Protein AF-0000000084525116 (afdb_homodimer)

Organism: NCBI:txid1123501

Radius of gyration: 22.14 Å; Cα contacts (8 Å, |Δi|>4): 561; chains: 2; bounding box: 63×85×42 Å

InterPro domains:
  IPR019225 Protein of unknown function DUF2155 [PF09923] (27-114)

Nearest PDB structures (foldseek):
  3qjh-assembly2_C  TM=2.959E-01  e=1.351E-01  Mus musculus
  8c8a-assembly1_A  TM=4.573E-01  e=5.161E+00  Pyricularia oryzae 70-15
  2ovi-assembly1_D  TM=2.025E-01  e=3.020E+00  Escherichia coli O157:H7
  7v8l-assembly1_C  TM=1.906E-01  e=9.303E+00  Escherichia coli K-12
  3qjh-assembly2_C  TM=2.960E-01  e=1.344E-01  Mus musculus

Sequence (234 aa):
MRSFILTLALL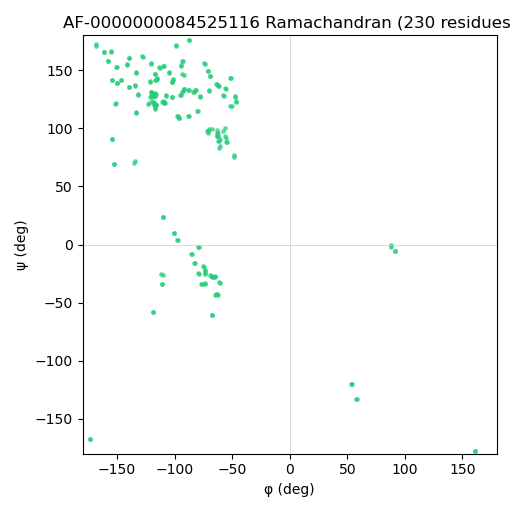AAPAAAQETATASGGVFRVLDKTTGAIVDVELANGDSRRVGHLTIYLGECRFPAANASGDAFEWLTILYQDEPDPVFQGWMIASAPALNAMDHPRYDVWALRCTSAMRSFILTLALLAAPAAAQETATASGGVFRVLDKTTGAIVDVELANGDSRRVGHLTIYLGECRFPAANASGDAFEWLTILYQDEPDPVFQGWMIASAPALNAMDHPRYDVWALRCTSA

pLDDT: mean 90.57, std 14.29, range [48.28, 98.88]

Secondary structure (DSSP, 8-state):
---------------PPPPEEE-SEEEEEEEETTT--EEEEEEETT-EEEETTEEEEEEEEEEETT-TTT--EEEEEEEETT-SS-SEEEEEETT-GGGG----SSEEEEEEEEE--/---------------PPPPEEE-SEEEEEEEETTT--EEEEEEETT-EEEETTEEEEEEEEEEETT-TTT--EEEEEEEETT-SS-SEEEEEETT-GGGG----SSEEEEEEEEE--

Structure (mmCIF, N/CA/C/O backbone):
data_AF-0000000084525116-model_v1
#
loop_
_entity.id
_entity.type
_entity.pdbx_description
1 polymer 'DUF2155 domain-containing protein'
#
loop_
_atom_site.group_PDB
_atom_site.id
_atom_site.type_symbol
_atom_site.label_atom_id
_atom_site.label_alt_id
_atom_site.label_comp_id
_atom_site.label_asym_id
_atom_site.label_entity_id
_atom_site.label_seq_id
_atom_site.pdbx_PDB_ins_code
_atom_site.Cartn_x
_atom_site.Cartn_y
_atom_site.Cartn_z
_atom_site.occupancy
_atom_site.B_iso_or_equiv
_atom_site.auth_seq_id
_atom_site.auth_comp_id
_atom_site.auth_asym_id
_atom_site.auth_atom_id
_atom_site.pdbx_PDB_model_num
ATOM 1 N N . MET A 1 1 ? 44.094 -41.156 -0.71 1 48.91 1 MET A N 1
ATOM 2 C CA . MET A 1 1 ? 43.562 -39.906 -0.209 1 48.91 1 MET A CA 1
ATOM 3 C C . MET A 1 1 ? 42.312 -39.469 -0.991 1 48.91 1 MET A C 1
ATOM 5 O O . MET A 1 1 ? 42.406 -39.125 -2.166 1 48.91 1 MET A O 1
ATOM 9 N N . ARG A 1 2 ? 41.125 -40.219 -0.857 1 59.09 2 ARG A N 1
ATOM 10 C CA . ARG A 1 2 ? 39.844 -39.969 -1.503 1 59.09 2 ARG A CA 1
ATOM 11 C C . ARG A 1 2 ? 39.344 -38.562 -1.206 1 59.09 2 ARG A C 1
ATOM 13 O O . ARG A 1 2 ? 39.25 -38.156 -0.044 1 59.09 2 ARG A O 1
ATOM 20 N N . SER A 1 3 ? 39.469 -37.531 -2.1 1 61.09 3 SER A N 1
ATOM 21 C CA . SER A 1 3 ? 39 -36.156 -2.023 1 61.09 3 SER A CA 1
ATOM 22 C C . SER A 1 3 ? 37.469 -36.125 -1.96 1 61.09 3 SER A C 1
ATOM 24 O O . SER A 1 3 ? 36.781 -36.625 -2.861 1 61.09 3 SER A O 1
ATOM 26 N N . PHE A 1 4 ? 36.812 -36.094 -0.803 1 61.88 4 PHE A N 1
ATOM 27 C CA . PHE A 1 4 ? 35.375 -35.906 -0.572 1 61.88 4 PHE A CA 1
ATOM 28 C C . PHE A 1 4 ? 34.938 -34.531 -1.063 1 61.88 4 PHE A C 1
ATOM 30 O O . PHE A 1 4 ? 35.406 -33.5 -0.57 1 61.88 4 PHE A O 1
ATOM 37 N N . ILE A 1 5 ? 34.406 -34.375 -2.279 1 61.56 5 ILE A N 1
ATOM 38 C CA . ILE A 1 5 ? 33.812 -33.156 -2.805 1 61.56 5 ILE A CA 1
ATOM 39 C C . ILE A 1 5 ? 32.5 -32.875 -2.102 1 61.56 5 ILE A C 1
ATOM 41 O O . ILE A 1 5 ? 31.562 -33.656 -2.197 1 61.56 5 ILE A O 1
ATOM 45 N N . LEU A 1 6 ? 32.375 -32 -1.094 1 61.47 6 LEU A N 1
ATOM 46 C CA . LEU A 1 6 ? 31.188 -31.5 -0.448 1 61.47 6 LEU A CA 1
ATOM 47 C C . LEU A 1 6 ? 30.375 -30.625 -1.403 1 61.47 6 LEU A C 1
ATOM 49 O O . LEU A 1 6 ? 30.859 -29.578 -1.838 1 61.47 6 LEU A O 1
ATOM 53 N N . THR A 1 7 ? 29.312 -31.156 -2.025 1 58.56 7 THR A N 1
ATOM 54 C CA . THR A 1 7 ? 28.375 -30.375 -2.838 1 58.56 7 THR A CA 1
ATOM 55 C C . THR A 1 7 ? 27.516 -29.469 -1.958 1 58.56 7 THR A C 1
ATOM 57 O O . THR A 1 7 ? 26.797 -29.953 -1.083 1 58.56 7 THR A O 1
ATOM 60 N N . LEU A 1 8 ? 27.781 -28.203 -1.749 1 57.59 8 LEU A N 1
ATOM 61 C CA . LEU A 1 8 ? 26.969 -27.188 -1.091 1 57.59 8 LEU A CA 1
ATOM 62 C C . LEU A 1 8 ? 25.656 -26.969 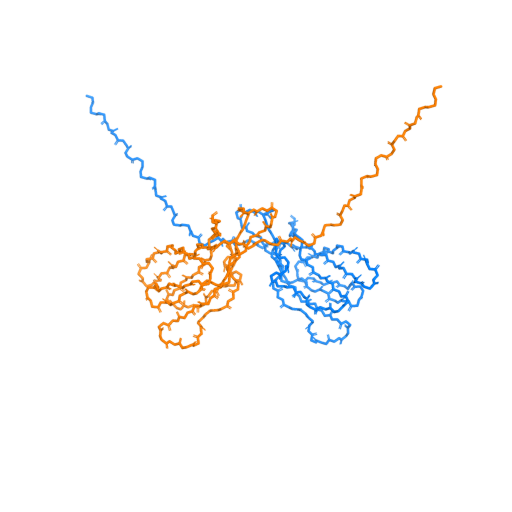-1.842 1 57.59 8 LEU A C 1
ATOM 64 O O . LEU A 1 8 ? 25.656 -26.453 -2.959 1 57.59 8 LEU A O 1
ATOM 68 N N . ALA A 1 9 ? 24.547 -27.703 -1.563 1 54 9 ALA A N 1
ATOM 69 C CA . ALA A 1 9 ? 23.219 -27.438 -2.104 1 54 9 ALA A CA 1
ATOM 70 C C . ALA A 1 9 ? 22.703 -26.078 -1.659 1 54 9 ALA A C 1
ATOM 72 O O . ALA A 1 9 ? 22.453 -25.859 -0.472 1 54 9 ALA A O 1
ATOM 73 N N . LEU A 1 10 ? 22.875 -25.031 -2.396 1 53.56 10 LEU A N 1
ATOM 74 C CA . LEU A 1 10 ? 22.234 -23.734 -2.16 1 53.56 10 LEU A CA 1
ATOM 75 C C . LEU A 1 10 ? 20.719 -23.875 -2.219 1 53.56 10 LEU A C 1
ATOM 77 O O . LEU A 1 10 ? 20.141 -24.062 -3.297 1 53.56 10 LEU A O 1
ATOM 81 N N . LEU A 1 11 ? 19.938 -24.25 -1.223 1 50.25 11 LEU A N 1
ATOM 82 C CA . LEU A 1 11 ? 18.484 -24.203 -1.128 1 50.25 11 LEU A CA 1
ATOM 83 C C . LEU A 1 11 ? 17.969 -22.797 -1.376 1 50.25 11 LEU A C 1
ATOM 85 O O . LEU A 1 11 ? 18.188 -21.891 -0.554 1 50.25 11 LEU A O 1
ATOM 89 N N . ALA A 1 12 ? 17.703 -22.422 -2.584 1 48.28 12 ALA A N 1
ATOM 90 C CA . ALA A 1 12 ? 17.016 -21.156 -2.84 1 48.28 12 ALA A CA 1
ATOM 91 C C . ALA A 1 12 ? 15.68 -21.109 -2.092 1 48.28 12 ALA A C 1
ATOM 93 O O . ALA A 1 12 ? 14.797 -21.938 -2.326 1 48.28 12 ALA A O 1
ATOM 94 N N . ALA A 1 13 ? 15.594 -20.562 -0.88 1 51.53 13 ALA A N 1
ATOM 95 C CA . ALA A 1 13 ? 14.328 -20.391 -0.178 1 51.53 13 ALA A CA 1
ATOM 96 C C . ALA A 1 13 ? 13.312 -19.672 -1.057 1 51.53 13 ALA A C 1
ATOM 98 O O . ALA A 1 13 ? 13.648 -18.703 -1.746 1 51.53 13 ALA A O 1
ATOM 99 N N . PRO A 1 14 ? 12.242 -20.328 -1.314 1 53.66 14 PRO A N 1
ATOM 100 C CA . PRO A 1 14 ? 11.195 -19.656 -2.086 1 53.66 14 PRO A CA 1
ATOM 101 C C . PRO A 1 14 ? 10.898 -18.234 -1.574 1 53.66 14 PRO A C 1
ATOM 103 O O . PRO A 1 14 ? 11.039 -17.969 -0.379 1 53.66 14 PRO A O 1
ATOM 106 N N . ALA A 1 15 ? 11.031 -17.281 -2.439 1 61.72 15 ALA A N 1
ATOM 107 C CA . ALA A 1 15 ? 10.75 -15.898 -2.047 1 61.72 15 ALA A CA 1
ATOM 108 C C . ALA A 1 15 ? 9.414 -15.797 -1.319 1 61.72 15 ALA A C 1
ATOM 110 O O . ALA A 1 15 ? 8.352 -15.852 -1.946 1 61.72 15 ALA A O 1
ATOM 111 N N . ALA A 1 16 ? 9.367 -16.219 -0.1 1 73.56 16 ALA A N 1
ATOM 112 C CA . ALA A 1 16 ? 8.195 -16.109 0.763 1 73.56 16 ALA A CA 1
ATOM 113 C C . ALA A 1 16 ? 7.672 -14.68 0.789 1 73.56 16 ALA A C 1
ATOM 115 O O . ALA A 1 16 ? 8.398 -13.734 0.474 1 73.56 16 ALA A O 1
ATOM 116 N N . ALA A 1 17 ? 6.305 -14.578 0.847 1 80.69 17 ALA A N 1
ATOM 117 C CA . ALA A 1 17 ? 5.66 -13.273 0.991 1 80.69 17 ALA A CA 1
ATOM 118 C C . ALA A 1 17 ? 6.316 -12.461 2.102 1 80.69 17 ALA A C 1
ATOM 120 O O . ALA A 1 17 ? 6.543 -12.969 3.201 1 80.69 17 ALA A O 1
ATOM 121 N N . GLN A 1 18 ? 6.715 -11.234 1.775 1 87.06 18 GLN A N 1
ATOM 122 C CA . GLN A 1 18 ? 7.34 -10.367 2.771 1 87.06 18 GLN A CA 1
ATOM 123 C C . GLN A 1 18 ? 6.383 -10.078 3.922 1 87.06 18 GLN A C 1
ATOM 125 O O . GLN A 1 18 ? 5.195 -9.836 3.701 1 87.06 18 GLN A O 1
ATOM 130 N N . GLU A 1 19 ? 6.922 -10.148 5.141 1 91.5 19 GLU A N 1
ATOM 131 C CA . GLU A 1 19 ? 6.125 -9.891 6.34 1 91.5 19 GLU A CA 1
ATOM 132 C C . GLU A 1 19 ? 6.258 -8.438 6.789 1 91.5 19 GLU A C 1
ATOM 134 O O . GLU A 1 19 ? 7.246 -7.777 6.477 1 91.5 19 GLU A O 1
ATOM 139 N N . THR A 1 20 ? 5.207 -8.008 7.473 1 95.38 20 THR A N 1
ATOM 140 C CA . THR A 1 20 ? 5.289 -6.688 8.094 1 95.38 20 THR A CA 1
ATOM 141 C C . THR A 1 20 ? 5.383 -6.809 9.609 1 95.38 20 THR A C 1
ATOM 143 O O . THR A 1 20 ? 5.008 -7.836 10.18 1 95.38 20 THR A O 1
ATOM 146 N N . ALA A 1 21 ? 6.004 -5.785 10.25 1 95.88 21 ALA A N 1
ATOM 147 C CA . ALA A 1 21 ? 6.012 -5.613 11.695 1 95.88 21 ALA A CA 1
ATOM 148 C C . ALA A 1 21 ? 5.219 -4.375 12.109 1 95.88 21 ALA A C 1
ATOM 150 O O . ALA A 1 21 ? 5.07 -3.438 11.32 1 95.88 21 ALA A O 1
ATOM 151 N N . THR A 1 22 ? 4.656 -4.43 13.383 1 96.62 22 THR A N 1
ATOM 152 C CA . THR A 1 22 ? 3.875 -3.314 13.906 1 96.62 22 THR A CA 1
ATOM 153 C C . THR A 1 22 ? 4.75 -2.389 14.75 1 96.62 22 THR A C 1
ATOM 155 O O . THR A 1 22 ? 5.508 -2.848 15.602 1 96.62 22 THR A O 1
ATOM 158 N N . ALA A 1 23 ? 4.734 -1.112 14.484 1 97.44 23 ALA A N 1
ATOM 159 C CA . ALA A 1 23 ? 5.441 -0.105 15.266 1 97.44 23 ALA A CA 1
ATOM 160 C C . ALA A 1 23 ? 4.582 0.394 16.422 1 97.44 23 ALA A C 1
ATOM 162 O O . ALA A 1 23 ? 3.459 -0.079 16.625 1 97.44 23 ALA A O 1
ATOM 163 N N . SER A 1 24 ? 5.148 1.272 17.281 1 97.62 24 SER A N 1
ATOM 164 C CA . SER A 1 24 ? 4.402 1.843 18.406 1 97.62 24 SER A CA 1
ATOM 165 C C . SER A 1 24 ? 3.492 2.975 17.938 1 97.62 24 SER A C 1
ATOM 167 O O . SER A 1 24 ? 2.512 3.305 18.609 1 97.62 24 SER A O 1
ATOM 169 N N . GLY A 1 25 ? 3.832 3.611 16.844 1 98.44 25 GLY A N 1
ATOM 170 C CA . GLY A 1 25 ? 3.088 4.738 16.297 1 98.44 25 GLY A CA 1
ATOM 171 C C . GLY A 1 25 ? 3.596 5.188 14.938 1 98.44 25 GLY A C 1
ATOM 172 O O . GLY A 1 25 ? 4.336 4.457 14.273 1 98.44 25 GLY A O 1
ATOM 173 N N . GLY A 1 26 ? 3.146 6.352 14.516 1 98.44 26 GLY A N 1
ATOM 174 C CA . GLY A 1 26 ? 3.555 6.879 13.219 1 98.44 26 GLY A CA 1
ATOM 175 C C . GLY A 1 26 ? 3.461 8.391 13.133 1 98.44 26 GLY A C 1
ATOM 176 O O . GLY A 1 26 ? 2.908 9.031 14.023 1 98.44 26 GLY A O 1
ATOM 177 N N . VAL A 1 27 ? 4.113 8.867 12.047 1 98.44 27 VAL A N 1
ATOM 178 C CA . VAL A 1 27 ? 4.094 10.281 11.695 1 98.44 27 VAL A CA 1
ATOM 179 C C . VAL A 1 27 ? 3.422 10.469 10.336 1 98.44 27 VAL A C 1
ATOM 181 O O . VAL A 1 27 ? 3.734 9.758 9.383 1 98.44 27 VAL A O 1
ATOM 184 N N . PHE A 1 28 ? 2.445 11.336 10.266 1 98.38 28 PHE A N 1
ATOM 185 C CA . PHE A 1 28 ? 1.821 11.727 9.008 1 98.38 28 PHE A CA 1
ATOM 186 C C . PHE A 1 28 ? 1.794 13.25 8.867 1 98.38 28 PHE A C 1
ATOM 188 O O . PHE A 1 28 ? 2.021 13.969 9.844 1 98.38 28 PHE A O 1
ATOM 195 N N . ARG A 1 29 ? 1.604 13.68 7.641 1 98.5 29 ARG A N 1
ATOM 196 C CA . ARG A 1 29 ? 1.608 15.109 7.332 1 98.5 29 ARG A CA 1
ATOM 197 C C . ARG A 1 29 ? 0.238 15.57 6.848 1 98.5 29 ARG A C 1
ATOM 199 O O . ARG A 1 29 ? -0.449 14.836 6.129 1 98.5 29 ARG A O 1
ATOM 206 N N . VAL A 1 30 ? -0.145 16.781 7.242 1 98.56 30 VAL A N 1
ATOM 207 C CA . VAL A 1 30 ? -1.392 17.422 6.84 1 98.56 30 VAL A CA 1
ATOM 208 C C . VAL A 1 30 ? -1.088 18.75 6.129 1 98.56 30 VAL A C 1
ATOM 210 O O . VAL A 1 30 ? -0.282 19.547 6.609 1 98.56 30 VAL A O 1
ATOM 213 N N . LEU A 1 31 ? -1.643 18.891 4.941 1 98.25 31 LEU A N 1
ATOM 214 C CA . LEU A 1 31 ? -1.595 20.156 4.199 1 98.25 31 LEU A CA 1
ATOM 215 C C . LEU A 1 31 ? -2.973 20.797 4.141 1 98.25 31 LEU A C 1
ATOM 217 O O . LEU A 1 31 ? -3.945 20.172 3.723 1 98.25 31 LEU A O 1
ATOM 221 N N . ASP A 1 32 ? -3.123 22.016 4.602 1 98.12 32 ASP A N 1
ATOM 222 C CA . ASP A 1 32 ? -4.289 22.844 4.355 1 98.12 32 ASP A CA 1
ATOM 223 C C . ASP A 1 32 ? -4.125 23.656 3.068 1 98.12 32 ASP A C 1
ATOM 225 O O . ASP A 1 32 ? -3.395 24.656 3.043 1 98.12 32 ASP A O 1
ATOM 229 N N . LYS A 1 33 ? -4.879 23.312 2.105 1 97.75 33 LYS A N 1
ATOM 230 C CA . LYS A 1 33 ? -4.703 23.875 0.77 1 97.75 33 LYS A CA 1
ATOM 231 C C . LYS A 1 33 ? -5.188 25.328 0.718 1 97.75 33 LYS A C 1
ATOM 233 O O . LYS A 1 33 ? -4.824 26.078 -0.191 1 97.75 33 LYS A O 1
ATOM 238 N N . THR A 1 34 ? -6.02 25.672 1.589 1 97.81 34 THR A N 1
ATOM 239 C CA . THR A 1 34 ? -6.527 27.031 1.623 1 97.81 34 THR A CA 1
ATOM 240 C C . THR A 1 34 ? -5.461 28 2.146 1 97.81 34 THR A C 1
ATOM 242 O O . THR A 1 34 ? -5.293 29.094 1.614 1 97.81 34 THR A O 1
ATOM 245 N N . THR A 1 35 ? -4.621 27.594 3.037 1 97.25 35 THR A N 1
ATOM 246 C CA . THR A 1 35 ? -3.658 28.484 3.678 1 97.25 35 THR A CA 1
ATOM 247 C C . THR A 1 35 ? -2.234 28.141 3.248 1 97.25 35 THR A C 1
ATOM 249 O O . THR A 1 35 ? -1.323 28.969 3.389 1 97.25 35 THR A O 1
ATOM 252 N N . GLY A 1 36 ? -2.053 26.906 2.867 1 96.69 36 GLY A N 1
ATOM 253 C CA . GLY A 1 36 ? -0.718 26.422 2.559 1 96.69 36 GLY A CA 1
ATOM 254 C C . GLY A 1 36 ? 0.012 25.875 3.771 1 96.69 36 GLY A C 1
ATOM 255 O O . GLY A 1 36 ? 1.162 25.438 3.668 1 96.69 36 GLY A O 1
ATOM 256 N N . ALA A 1 37 ? -0.63 25.938 4.945 1 96.38 37 ALA A N 1
ATOM 257 C CA . ALA A 1 37 ? -0.004 25.453 6.172 1 96.38 37 ALA A CA 1
ATOM 258 C C . ALA A 1 37 ? 0.264 23.953 6.102 1 96.38 37 ALA A C 1
ATOM 260 O O . ALA A 1 37 ? -0.572 23.188 5.609 1 96.38 37 ALA A O 1
ATOM 261 N N . ILE A 1 38 ? 1.476 23.484 6.602 1 97.12 38 ILE A N 1
ATOM 262 C CA . ILE A 1 38 ? 1.868 22.078 6.676 1 97.12 38 ILE A CA 1
ATOM 263 C C . ILE A 1 38 ? 2.15 21.703 8.125 1 97.12 38 ILE A C 1
ATOM 265 O O . ILE A 1 38 ? 2.871 22.406 8.836 1 97.12 38 ILE A O 1
ATOM 269 N N . VAL A 1 39 ? 1.598 20.625 8.594 1 97.5 39 VAL A N 1
ATOM 270 C CA . VAL A 1 39 ? 1.81 20.125 9.953 1 97.5 39 VAL A CA 1
ATOM 271 C C . VAL A 1 39 ? 2.145 18.641 9.922 1 97.5 39 VAL A C 1
ATOM 273 O O . VAL A 1 39 ? 1.431 17.859 9.297 1 97.5 39 VAL A O 1
ATOM 276 N N . ASP A 1 40 ? 3.246 18.266 10.625 1 98.06 40 ASP A N 1
ATOM 277 C CA . ASP A 1 40 ? 3.541 16.859 10.875 1 98.06 40 ASP A CA 1
ATOM 278 C C . ASP A 1 40 ? 2.977 16.406 12.219 1 98.06 40 ASP A C 1
ATOM 280 O O . ASP A 1 40 ? 3.193 17.062 13.242 1 98.06 40 ASP A O 1
ATOM 284 N N . VAL A 1 41 ? 2.324 15.352 12.219 1 98.56 41 VAL A N 1
ATOM 285 C CA . VAL A 1 41 ? 1.677 14.859 13.43 1 98.56 41 VAL A CA 1
ATOM 286 C C . VAL A 1 41 ? 2.246 13.492 13.805 1 98.56 41 VAL A C 1
ATOM 288 O O . VAL A 1 41 ? 2.338 12.602 12.961 1 98.56 41 VAL A O 1
ATOM 291 N N . GLU A 1 42 ? 2.625 13.383 15.031 1 98.56 42 GLU A N 1
ATOM 292 C CA . GLU A 1 42 ? 3.041 12.086 15.57 1 98.56 42 GLU A CA 1
ATOM 2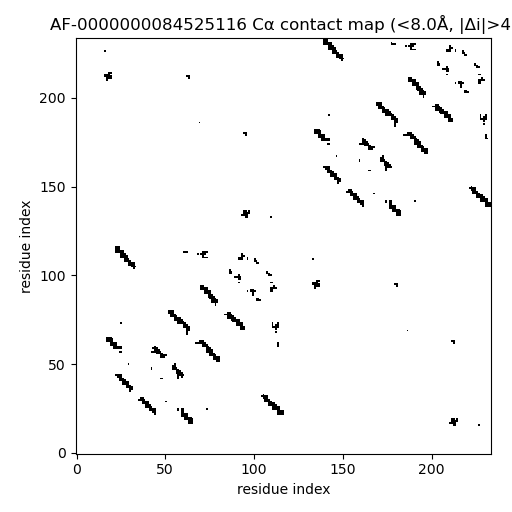93 C C . GLU A 1 42 ? 1.998 11.531 16.531 1 98.56 42 GLU A C 1
ATOM 295 O O . GLU A 1 42 ? 1.558 12.227 17.453 1 98.56 42 GLU A O 1
ATOM 300 N N . LEU A 1 43 ? 1.617 10.328 16.312 1 98.69 43 LEU A N 1
ATOM 301 C CA . LEU A 1 43 ? 0.653 9.664 17.172 1 98.69 43 LEU A CA 1
ATOM 302 C C . LEU A 1 43 ? 1.118 8.258 17.531 1 98.69 43 LEU A C 1
ATOM 304 O O . LEU A 1 43 ? 1.752 7.586 16.719 1 98.69 43 LEU A O 1
ATOM 308 N N . ALA A 1 44 ? 0.748 7.82 18.75 1 98.56 44 ALA A N 1
ATOM 309 C CA . ALA A 1 44 ? 0.796 6.395 19.062 1 98.56 44 ALA A CA 1
ATOM 310 C C . ALA A 1 44 ? -0.346 5.645 18.391 1 98.56 44 ALA A C 1
ATOM 312 O O . ALA A 1 44 ? -1.393 6.227 18.094 1 98.56 44 ALA A O 1
ATOM 313 N N . ASN A 1 45 ? -0.115 4.383 18.203 1 98.69 45 ASN A N 1
ATOM 314 C CA . ASN A 1 45 ? -1.216 3.562 17.703 1 98.69 45 ASN A CA 1
ATOM 315 C C . ASN A 1 45 ? -2.439 3.66 18.609 1 98.69 45 ASN A C 1
ATOM 317 O O . ASN A 1 45 ? -2.318 3.596 19.844 1 98.69 45 ASN A O 1
ATOM 321 N N . GLY A 1 46 ? -3.551 3.826 18.016 1 98.69 46 GLY A N 1
ATOM 322 C CA . GLY A 1 46 ? -4.789 3.873 18.781 1 98.69 46 GLY A CA 1
ATOM 323 C C . GLY A 1 46 ? -5.172 5.273 19.203 1 98.69 46 GLY A C 1
ATOM 324 O O . GLY A 1 46 ? -6.273 5.492 19.719 1 98.69 46 GLY A O 1
ATOM 325 N N . ASP A 1 47 ? -4.309 6.238 18.938 1 98.81 47 ASP A N 1
ATOM 326 C CA . ASP A 1 47 ? -4.566 7.602 19.391 1 98.81 47 ASP A CA 1
ATOM 327 C C . ASP A 1 47 ? -5.16 8.453 18.266 1 98.81 47 ASP A C 1
ATOM 329 O O . ASP A 1 47 ? -5.215 8.016 17.125 1 98.81 47 ASP A O 1
ATOM 333 N N . SER A 1 48 ? -5.602 9.648 18.625 1 98.62 48 SER A N 1
ATOM 334 C CA . SER A 1 48 ? -6.137 10.617 17.672 1 98.62 48 SER A CA 1
ATOM 335 C C . SER A 1 48 ? -5.66 12.031 18 1 98.62 48 SER A C 1
ATOM 337 O O . SER A 1 48 ? -5.172 12.297 19.094 1 98.62 48 SER A O 1
ATOM 339 N N . ARG A 1 49 ? -5.754 12.867 17.016 1 98.44 49 ARG A N 1
ATOM 340 C CA . ARG A 1 49 ? -5.398 14.281 17.141 1 98.44 49 ARG A CA 1
ATOM 341 C C . ARG A 1 49 ? -6.293 15.148 16.25 1 98.44 49 ARG A C 1
ATOM 343 O O . ARG A 1 49 ? -6.664 14.742 15.156 1 98.44 49 ARG A O 1
ATOM 350 N N . ARG A 1 50 ? -6.648 16.281 16.766 1 98 50 ARG A N 1
ATOM 351 C CA . ARG A 1 50 ? -7.316 17.281 15.945 1 98 50 ARG A CA 1
ATOM 352 C C . ARG A 1 50 ? -6.297 18.172 15.242 1 98 50 ARG A C 1
ATOM 354 O O . ARG A 1 50 ? -5.344 18.641 15.859 1 98 50 ARG A O 1
AT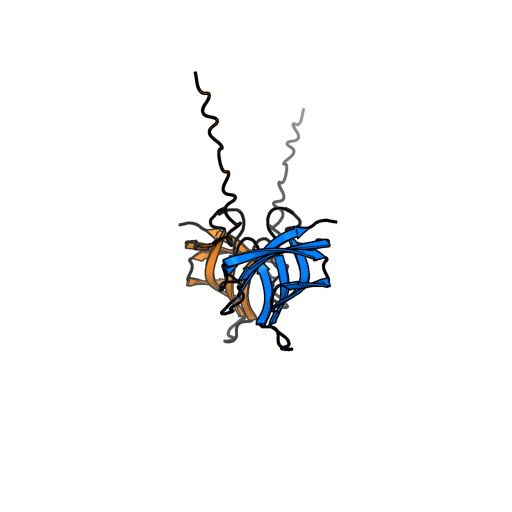OM 361 N N . VAL A 1 51 ? -6.477 18.375 14.016 1 98.25 51 VAL A N 1
ATOM 362 C CA . VAL A 1 51 ? -5.691 19.297 13.188 1 98.25 51 VAL A CA 1
ATOM 363 C C . VAL A 1 51 ? -6.629 20.141 12.336 1 98.25 51 VAL A C 1
ATOM 365 O O . VAL A 1 51 ? -7.258 19.641 11.398 1 98.25 51 VAL A O 1
ATOM 368 N N . GLY A 1 52 ? -6.637 21.484 12.641 1 97.5 52 GLY A N 1
ATOM 369 C CA . GLY A 1 52 ? -7.664 22.281 11.992 1 97.5 52 GLY A CA 1
ATOM 370 C C . GLY A 1 52 ? -9.062 21.719 12.188 1 97.5 52 GLY A C 1
ATOM 371 O O . GLY A 1 52 ? -9.508 21.531 13.32 1 97.5 52 GLY A O 1
ATOM 372 N N . HIS A 1 53 ? -9.734 21.375 11.039 1 98 53 HIS A N 1
ATOM 373 C CA . HIS A 1 53 ? -11.102 20.875 11.109 1 98 53 HIS A CA 1
ATOM 374 C C . HIS A 1 53 ? -11.125 19.359 10.984 1 98 53 HIS A C 1
ATOM 376 O O . HIS A 1 53 ? -12.195 18.75 10.82 1 98 53 HIS A O 1
ATOM 382 N N . LEU A 1 54 ? -9.945 18.781 11.047 1 98.69 54 LEU A N 1
ATOM 383 C CA . LEU A 1 54 ? -9.859 17.328 10.938 1 98.69 54 LEU A CA 1
ATOM 384 C C . LEU A 1 54 ? -9.672 16.688 12.312 1 98.69 54 LEU A C 1
ATOM 386 O O . LEU A 1 54 ? -9.07 17.281 13.203 1 98.69 54 LEU A O 1
ATOM 390 N N . THR A 1 55 ? -10.297 15.57 12.5 1 98.69 55 THR A N 1
ATOM 391 C CA . THR A 1 55 ? -9.883 14.617 13.523 1 98.69 55 THR A CA 1
ATOM 392 C C . THR A 1 55 ? -9.266 13.375 12.875 1 98.69 55 THR A C 1
ATOM 394 O O . THR A 1 55 ? -9.914 12.703 12.07 1 98.69 55 THR A O 1
ATOM 397 N N . ILE A 1 56 ? -8.016 13.078 13.242 1 98.81 56 ILE A N 1
ATOM 398 C CA . ILE A 1 56 ? -7.281 12.008 12.578 1 98.81 56 ILE A CA 1
ATOM 399 C C . ILE A 1 56 ? -6.938 10.914 13.594 1 98.81 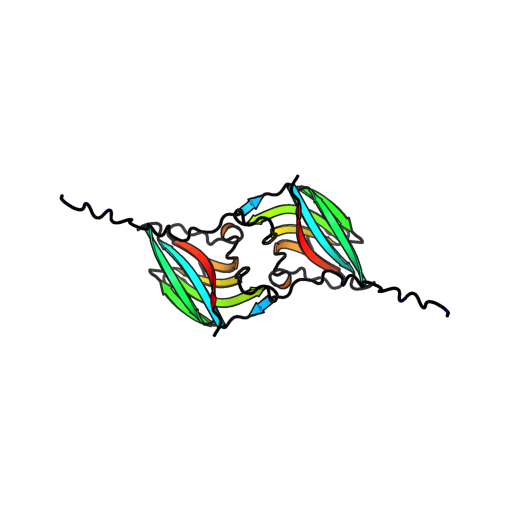56 ILE A C 1
ATOM 401 O O . ILE A 1 56 ? -6.332 11.195 14.633 1 98.81 56 ILE A O 1
ATOM 405 N N . TYR A 1 57 ? -7.41 9.719 13.367 1 98.81 57 TYR A N 1
ATOM 406 C CA . TYR A 1 57 ? -7.125 8.539 14.172 1 98.81 57 TYR A CA 1
ATOM 407 C C . TYR A 1 57 ? -6.086 7.652 13.492 1 98.81 57 TYR A C 1
ATOM 409 O O . TYR A 1 57 ? -6.227 7.312 12.312 1 98.81 57 TYR A O 1
ATOM 417 N N . LEU A 1 58 ? -5.051 7.355 14.281 1 98.88 58 LEU A N 1
ATOM 418 C CA . LEU A 1 58 ? -4.094 6.355 13.82 1 98.88 58 LEU A CA 1
ATOM 419 C C . LEU A 1 58 ? -4.422 4.98 14.398 1 98.88 58 LEU A C 1
ATOM 421 O O . LEU A 1 58 ? -4.262 4.758 15.602 1 98.88 58 LEU A O 1
ATOM 425 N N . GLY A 1 59 ? -4.898 4.078 13.609 1 98.75 59 GLY A N 1
ATOM 426 C CA . GLY A 1 59 ? -5.102 2.715 14.07 1 98.75 59 GLY A CA 1
ATOM 427 C C . GLY A 1 59 ? -3.805 1.988 14.375 1 98.75 59 GLY A C 1
ATOM 428 O O . GLY A 1 59 ? -3.562 1.586 15.508 1 98.75 59 GLY A O 1
ATOM 429 N N . GLU A 1 60 ? -2.98 1.876 13.281 1 98.25 60 GLU A N 1
ATOM 430 C CA . GLU A 1 60 ? -1.662 1.269 13.438 1 98.25 60 GLU A CA 1
ATOM 431 C C . GLU A 1 60 ? -0.712 1.705 12.328 1 98.25 60 GLU A C 1
ATOM 433 O O . GLU A 1 60 ? -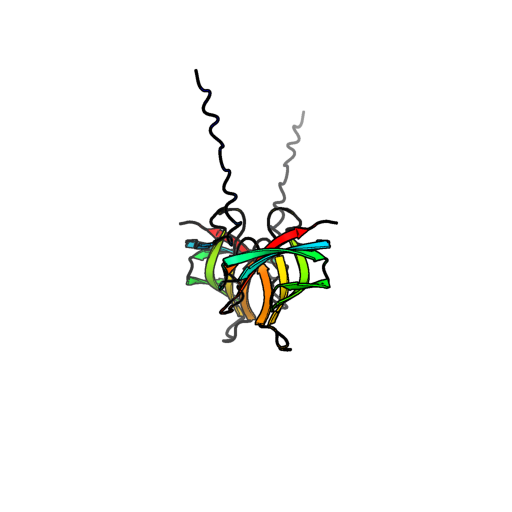1.154 2.111 11.25 1 98.25 60 GLU A O 1
ATOM 438 N N . CYS A 1 61 ? 0.514 1.565 12.672 1 98.38 61 CYS A N 1
ATOM 439 C CA . CYS A 1 61 ? 1.596 1.72 11.703 1 98.38 61 CYS A CA 1
ATOM 440 C C . CYS A 1 61 ? 2.395 0.429 11.57 1 98.38 61 CYS A C 1
ATOM 442 O O . CYS A 1 61 ? 2.855 -0.129 12.57 1 98.38 61 CYS A O 1
ATOM 444 N N . ARG A 1 62 ? 2.564 -0.042 10.336 1 97.56 62 ARG A N 1
ATOM 445 C CA . ARG A 1 62 ? 3.375 -1.22 10.047 1 97.56 62 ARG A CA 1
ATOM 446 C C . ARG A 1 62 ? 4.52 -0.878 9.094 1 97.56 62 ARG A C 1
ATOM 448 O O . ARG A 1 62 ? 4.438 0.094 8.344 1 97.56 62 ARG A O 1
ATOM 455 N N . PHE A 1 63 ? 5.5 -1.638 9.156 1 96.12 63 PHE A N 1
ATOM 456 C CA . PHE A 1 63 ? 6.66 -1.501 8.281 1 96.12 63 PHE A CA 1
ATOM 457 C C . PHE A 1 63 ? 7.188 -2.869 7.863 1 96.12 63 PHE A C 1
ATOM 459 O O . PHE A 1 63 ? 6.887 -3.879 8.508 1 96.12 63 PHE A O 1
ATOM 466 N N . PRO A 1 64 ? 7.879 -2.928 6.68 1 93.56 64 PRO A N 1
ATOM 467 C CA . PRO A 1 64 ? 8.461 -4.219 6.309 1 93.56 64 PRO A CA 1
ATOM 468 C C . PRO A 1 64 ? 9.414 -4.762 7.371 1 93.56 64 PRO A C 1
ATOM 470 O O . PRO A 1 64 ? 10.383 -4.09 7.742 1 93.56 64 PRO A O 1
ATOM 473 N N . ALA A 1 65 ? 9.172 -5.953 7.754 1 92.56 65 ALA A N 1
ATOM 474 C CA . ALA A 1 65 ? 9.914 -6.531 8.875 1 92.56 65 ALA A CA 1
ATOM 475 C C . ALA A 1 65 ? 11.406 -6.578 8.578 1 92.56 65 ALA A C 1
ATOM 477 O O . ALA A 1 65 ? 12.234 -6.41 9.477 1 92.56 65 ALA A O 1
ATOM 478 N N . ALA A 1 66 ? 11.672 -6.773 7.344 1 87.5 66 ALA A N 1
ATOM 479 C CA . ALA A 1 66 ? 13.07 -6.941 6.961 1 87.5 66 ALA A CA 1
ATOM 480 C C . ALA A 1 66 ? 13.742 -5.586 6.742 1 87.5 66 ALA A C 1
ATOM 482 O O . ALA A 1 66 ? 14.961 -5.516 6.547 1 87.5 66 ALA A O 1
ATOM 483 N N . ASN A 1 67 ? 12.977 -4.516 6.762 1 85.69 67 ASN A N 1
ATOM 484 C CA . ASN A 1 67 ? 13.508 -3.182 6.508 1 85.69 67 ASN A CA 1
ATOM 485 C C . ASN A 1 67 ? 12.656 -2.104 7.172 1 85.69 67 ASN A C 1
ATOM 487 O O . ASN A 1 67 ? 11.836 -1.464 6.512 1 85.69 67 ASN A O 1
ATOM 491 N N . ALA A 1 68 ? 12.984 -1.778 8.344 1 79.62 68 ALA A N 1
ATOM 492 C CA . ALA A 1 68 ? 12.148 -0.896 9.156 1 79.62 68 ALA A CA 1
ATOM 493 C C . ALA A 1 68 ? 12.117 0.514 8.57 1 79.62 68 ALA A C 1
ATOM 495 O O . ALA A 1 68 ? 11.133 1.24 8.75 1 79.62 68 ALA A O 1
ATOM 496 N N . SER A 1 69 ? 13.148 0.904 7.879 1 81.19 69 SER A N 1
ATOM 497 C CA . SER A 1 69 ? 13.195 2.258 7.332 1 81.19 69 SER A CA 1
ATOM 498 C C . SER A 1 69 ? 12.766 2.283 5.871 1 81.19 69 SER A C 1
ATOM 500 O O . SER A 1 69 ? 12.805 3.332 5.227 1 81.19 69 SER A O 1
ATOM 502 N N . GLY A 1 70 ? 12.367 1.202 5.387 1 82.81 70 GLY A N 1
ATOM 503 C CA . GLY A 1 70 ? 12.102 1.083 3.963 1 82.81 70 GLY A CA 1
ATOM 504 C C . GLY A 1 70 ? 10.797 1.729 3.543 1 82.81 70 GLY A C 1
ATOM 505 O O . GLY A 1 70 ? 10.664 2.199 2.41 1 82.81 70 GLY A O 1
ATOM 506 N N . ASP A 1 71 ? 9.789 1.663 4.445 1 92.88 71 ASP A N 1
ATOM 507 C CA . ASP A 1 71 ? 8.469 2.209 4.156 1 92.88 71 ASP A CA 1
ATOM 508 C C . ASP A 1 71 ? 7.613 2.271 5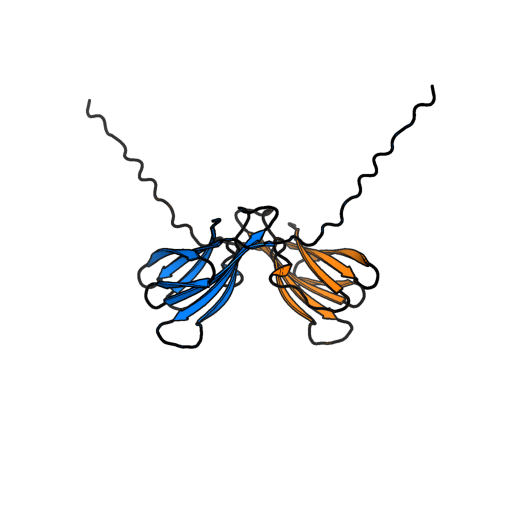.418 1 92.88 71 ASP A C 1
ATOM 510 O O . ASP A 1 71 ? 8.055 1.868 6.496 1 92.88 71 ASP A O 1
ATOM 514 N N . ALA A 1 72 ? 6.488 2.877 5.301 1 96.69 72 ALA A N 1
ATOM 515 C CA . ALA A 1 72 ? 5.496 2.922 6.371 1 96.69 72 ALA A CA 1
ATOM 516 C C . ALA A 1 72 ? 4.086 2.764 5.816 1 96.69 72 ALA A C 1
ATOM 518 O O . ALA A 1 72 ? 3.742 3.357 4.789 1 96.69 72 ALA A O 1
ATOM 519 N N . PHE A 1 73 ? 3.342 1.965 6.465 1 98.12 73 PHE A N 1
ATOM 520 C CA . PHE A 1 73 ? 1.931 1.736 6.176 1 98.12 73 PHE A CA 1
ATOM 521 C C . PHE A 1 73 ? 1.062 2.162 7.355 1 98.12 73 PHE A C 1
ATOM 523 O O . PHE A 1 73 ? 1.158 1.59 8.445 1 98.12 73 PHE A O 1
ATOM 530 N N . GLU A 1 74 ? 0.233 3.127 7.148 1 98.62 74 GLU A N 1
ATOM 531 C CA . GLU A 1 74 ? -0.556 3.662 8.25 1 98.62 74 GLU A CA 1
ATOM 532 C C . GLU A 1 74 ? -2.051 3.492 7.996 1 98.62 74 GLU A C 1
ATOM 534 O O . GLU A 1 74 ? -2.566 3.945 6.973 1 98.62 74 GLU A O 1
ATOM 539 N N . TRP A 1 75 ? -2.699 2.83 8.906 1 98.75 75 TRP A N 1
ATOM 540 C CA . TRP A 1 75 ? -4.16 2.818 8.891 1 98.75 75 TRP A CA 1
ATOM 541 C C . TRP A 1 75 ? -4.719 4.098 9.5 1 98.75 75 TRP A C 1
ATOM 543 O O . TRP A 1 75 ? -4.586 4.328 10.703 1 98.75 75 TRP A O 1
ATOM 553 N N . LEU A 1 76 ? -5.398 4.895 8.664 1 98.88 76 LEU A N 1
ATOM 554 C CA . LEU A 1 76 ? -5.918 6.168 9.141 1 98.88 76 LEU A CA 1
ATOM 555 C C . LEU A 1 76 ? -7.434 6.234 8.977 1 98.88 76 LEU A C 1
ATOM 557 O O . LEU A 1 76 ? -7.98 5.723 7.996 1 98.88 76 LEU A O 1
ATOM 561 N N . THR A 1 77 ? -8.07 6.777 9.93 1 98.88 77 THR A N 1
ATOM 562 C CA . THR A 1 77 ? -9.453 7.23 9.867 1 98.88 77 THR A CA 1
ATOM 563 C C . THR A 1 77 ? -9.539 8.742 10.07 1 98.88 77 THR A C 1
ATOM 565 O O . THR A 1 77 ? -9.117 9.258 11.109 1 98.88 77 THR A O 1
ATOM 568 N N . ILE A 1 78 ? -10.078 9.469 9.109 1 98.88 78 ILE A N 1
ATOM 569 C CA . ILE A 1 78 ? -10.055 10.93 9.125 1 98.88 78 ILE A CA 1
ATOM 570 C C . ILE A 1 78 ? -11.484 11.461 9.055 1 98.88 78 ILE A C 1
ATOM 572 O O . ILE A 1 78 ? -12.219 11.156 8.117 1 98.88 78 ILE A O 1
ATOM 576 N N . LEU A 1 79 ? -11.844 12.203 10.023 1 98.75 79 LEU A N 1
ATOM 577 C CA . LEU A 1 79 ? -13.141 12.867 10.07 1 98.75 79 LEU A CA 1
ATOM 578 C C . LEU A 1 79 ? -12.992 14.352 9.773 1 98.75 79 LEU A C 1
ATOM 580 O O . LEU A 1 79 ? -11.93 14.938 9.992 1 98.75 79 LEU A O 1
ATOM 584 N N . TYR A 1 80 ? -13.992 14.891 9.18 1 98.62 80 TYR A N 1
ATOM 585 C CA . TYR A 1 80 ? -14.039 16.312 8.883 1 98.62 80 TYR A CA 1
ATOM 586 C C . TYR A 1 80 ? -15.172 17 9.633 1 98.62 80 TYR A C 1
ATOM 588 O O . TYR A 1 80 ? -16.328 16.578 9.547 1 98.62 80 TYR A O 1
ATOM 596 N N . GLN A 1 81 ? -14.727 17.969 10.445 1 95.62 81 GLN A N 1
ATOM 597 C CA . GLN A 1 81 ? -15.68 18.703 11.273 1 95.62 81 GLN A CA 1
ATOM 598 C C . GLN A 1 81 ? -16.453 17.766 12.188 1 95.62 81 GLN A C 1
ATOM 600 O O . GLN A 1 81 ? -15.859 16.891 12.82 1 95.62 81 GLN A O 1
ATOM 605 N N . ASP A 1 82 ? -17.703 17.719 12.406 1 90.12 82 ASP A N 1
ATOM 606 C CA . ASP A 1 82 ? -18.484 16.891 13.328 1 90.12 82 ASP A CA 1
ATOM 607 C C . ASP A 1 82 ? -19.312 15.867 12.57 1 90.12 82 ASP A C 1
ATOM 609 O O . ASP A 1 82 ? -20.359 15.414 13.062 1 90.12 82 ASP A O 1
ATOM 613 N N . GLU A 1 83 ? -18.797 15.648 11.445 1 94.19 83 GLU A N 1
ATOM 614 C CA . GLU A 1 83 ? -19.516 14.617 10.68 1 94.19 83 GLU A CA 1
ATOM 615 C C . GLU A 1 83 ? -19.094 13.219 11.125 1 94.19 83 GLU A C 1
ATOM 617 O O . GLU A 1 83 ? -17.906 12.938 11.266 1 94.19 83 GLU A O 1
ATOM 622 N N . PRO A 1 84 ? -20.078 12.336 11.352 1 94.5 84 PRO A N 1
ATOM 623 C CA . PRO A 1 84 ? -19.781 11.008 11.875 1 94.5 84 PRO A CA 1
ATOM 624 C C . PRO A 1 84 ? -19.141 10.086 10.836 1 94.5 84 PRO A C 1
ATOM 626 O O . PRO A 1 84 ? -18.391 9.172 11.195 1 94.5 84 PRO A O 1
ATOM 629 N N . ASP A 1 85 ? -19.422 10.375 9.516 1 97.62 85 ASP A N 1
ATOM 630 C CA . ASP A 1 85 ? -18.812 9.555 8.469 1 97.62 85 ASP A CA 1
ATOM 631 C C . ASP A 1 85 ? -17.406 10.031 8.141 1 97.62 85 ASP A C 1
ATOM 633 O O . ASP A 1 85 ? -17.188 11.211 7.871 1 97.62 85 ASP A O 1
ATOM 637 N N . PRO A 1 86 ? -16.547 9.141 8.102 1 98.62 86 PRO A N 1
ATOM 638 C CA . PRO A 1 86 ? -15.188 9.562 7.777 1 98.62 86 PRO A CA 1
ATOM 639 C C . PRO A 1 86 ? -15.039 10.016 6.328 1 98.62 86 PRO A C 1
ATOM 641 O O . PRO A 1 86 ? -15.664 9.445 5.43 1 98.62 86 PRO A O 1
ATOM 644 N N . VAL A 1 87 ? -14.195 11.023 6.09 1 98.69 87 VAL A N 1
ATOM 645 C CA . VAL A 1 87 ? -13.875 11.469 4.734 1 98.69 87 VAL A CA 1
ATOM 646 C C . VAL A 1 87 ? -12.789 10.578 4.145 1 98.69 87 VAL A C 1
ATOM 648 O O . VAL A 1 87 ? -12.547 10.594 2.934 1 98.69 87 VAL A O 1
ATOM 651 N N . PHE A 1 88 ? -12.109 9.828 4.953 1 98.69 88 PHE A N 1
ATOM 652 C CA . PHE A 1 88 ? -11.125 8.836 4.527 1 98.69 88 PHE A CA 1
ATOM 653 C C . PHE A 1 88 ? -10.984 7.734 5.57 1 98.69 88 PHE A C 1
ATOM 655 O O . PHE A 1 88 ? -10.969 8.008 6.773 1 98.69 88 PHE A O 1
ATOM 662 N N . GLN A 1 89 ? -10.828 6.523 5.156 1 98.31 89 GLN A N 1
ATOM 663 C CA . GLN A 1 89 ? -10.461 5.395 6.004 1 98.31 89 GLN A CA 1
ATOM 664 C C . GLN A 1 89 ? -9.695 4.336 5.207 1 98.31 89 GLN A C 1
ATOM 666 O O . GLN A 1 89 ? -10.211 3.811 4.215 1 98.31 89 GLN A O 1
ATOM 671 N N . GLY A 1 90 ? -8.57 4.047 5.574 1 97.69 90 GLY A N 1
ATOM 672 C CA . GLY A 1 90 ? -7.797 3.035 4.879 1 97.69 90 GLY A CA 1
ATOM 673 C C . GLY A 1 90 ? -6.309 3.131 5.152 1 97.69 90 GLY A C 1
ATOM 674 O O . GLY A 1 90 ? -5.875 3.941 5.977 1 97.69 90 GLY A O 1
ATOM 675 N N . TRP A 1 91 ? -5.613 2.227 4.465 1 97.81 91 TRP A N 1
ATOM 676 C CA . TRP A 1 91 ? -4.156 2.213 4.539 1 97.81 91 TRP A CA 1
ATOM 677 C C . TRP A 1 91 ? -3.559 3.309 3.66 1 97.81 91 TRP A C 1
ATOM 679 O O . TRP A 1 91 ? -3.932 3.451 2.494 1 97.81 91 TRP A O 1
ATOM 689 N N . MET A 1 92 ? -2.719 4.117 4.188 1 98 92 MET A N 1
ATOM 690 C CA . MET A 1 92 ? -1.85 4.996 3.408 1 98 92 MET A CA 1
ATOM 691 C C . MET A 1 92 ? -0.429 4.441 3.35 1 98 92 MET A C 1
ATOM 693 O O . MET A 1 92 ? 0.083 3.93 4.348 1 98 92 MET A O 1
ATOM 697 N N . ILE A 1 93 ? 0.161 4.562 2.203 1 97.25 93 ILE A N 1
ATOM 698 C CA . ILE A 1 93 ? 1.513 4.074 1.957 1 97.25 93 ILE A CA 1
ATOM 699 C C . ILE A 1 93 ? 2.473 5.25 1.816 1 97.25 93 ILE A C 1
ATOM 701 O O . ILE A 1 93 ? 2.34 6.062 0.896 1 97.25 93 ILE A O 1
ATOM 705 N N . ALA A 1 94 ? 3.482 5.309 2.625 1 96.31 94 ALA A N 1
ATOM 706 C CA . ALA A 1 94 ? 4.355 6.48 2.658 1 96.31 94 ALA A CA 1
ATOM 707 C C . ALA A 1 94 ? 5.062 6.676 1.321 1 96.31 94 ALA A C 1
ATOM 709 O O . ALA A 1 94 ? 5.184 7.801 0.834 1 96.31 94 ALA A O 1
ATOM 710 N N . SER A 1 95 ? 5.551 5.602 0.753 1 94.5 95 SER A N 1
ATOM 711 C CA . SER A 1 95 ? 6.328 5.695 -0.479 1 94.5 95 SER A CA 1
ATOM 712 C C . SER A 1 95 ? 5.422 5.867 -1.692 1 94.5 95 SER A C 1
ATOM 714 O O . SER A 1 95 ? 5.902 6.07 -2.809 1 94.5 95 SER A O 1
ATOM 716 N N . ALA A 1 96 ? 4.098 5.875 -1.511 1 95.06 96 ALA A N 1
ATOM 717 C CA . ALA A 1 96 ? 3.145 6.016 -2.609 1 95.06 96 ALA A CA 1
ATOM 718 C C . ALA A 1 96 ? 1.84 6.641 -2.125 1 95.06 96 ALA A C 1
ATOM 720 O O . ALA A 1 96 ? 0.773 6.035 -2.238 1 95.06 96 ALA A O 1
ATOM 721 N N . PRO A 1 97 ? 1.869 7.844 -1.778 1 93.94 97 PRO A N 1
ATOM 722 C CA . PRO A 1 97 ? 0.68 8.469 -1.199 1 93.94 97 PRO A CA 1
ATOM 723 C C . PRO A 1 97 ? -0.481 8.562 -2.188 1 93.94 97 PRO A C 1
ATOM 725 O O . PRO A 1 97 ? -1.646 8.562 -1.778 1 93.94 97 PRO A O 1
ATOM 728 N N . ALA A 1 98 ? -0.12 8.617 -3.363 1 91.81 98 ALA A N 1
ATOM 729 C CA . ALA A 1 98 ? -1.119 8.828 -4.406 1 91.81 98 ALA A CA 1
ATOM 730 C C . ALA A 1 98 ? -1.938 7.562 -4.648 1 91.81 98 ALA A C 1
ATOM 732 O O . ALA A 1 98 ? -2.992 7.609 -5.285 1 91.81 98 ALA A O 1
ATOM 733 N N . LEU A 1 99 ? -1.471 6.406 -4.254 1 93.44 99 LEU A N 1
ATOM 734 C CA . LEU A 1 99 ? -2.168 5.152 -4.523 1 93.44 99 LEU A CA 1
ATOM 735 C C . LEU A 1 99 ? -3.514 5.113 -3.805 1 93.44 99 LEU A C 1
ATOM 737 O O . LEU A 1 99 ? -4.496 4.605 -4.348 1 93.44 99 LEU A O 1
ATOM 741 N N . ASN A 1 100 ? -3.568 5.551 -2.586 1 94.25 100 ASN A N 1
ATOM 742 C CA . ASN A 1 100 ? -4.781 5.609 -1.777 1 94.25 100 ASN A CA 1
ATOM 743 C C . ASN A 1 100 ? -4.902 6.941 -1.044 1 94.25 100 ASN A C 1
ATOM 745 O O . ASN A 1 100 ? -4.891 6.98 0.188 1 94.25 100 ASN A O 1
ATOM 749 N N . ALA A 1 101 ? -5.145 7.941 -1.778 1 96 101 ALA A N 1
ATOM 750 C CA . ALA A 1 101 ? -5.129 9.305 -1.254 1 96 101 ALA A CA 1
ATOM 751 C C . ALA A 1 101 ? -6.516 9.727 -0.781 1 96 101 ALA A C 1
ATOM 753 O O . ALA A 1 101 ? -7.523 9.328 -1.369 1 96 101 ALA A O 1
ATOM 754 N N . MET A 1 102 ? -6.484 10.5 0.228 1 98.06 102 MET A N 1
ATOM 755 C CA . MET A 1 102 ? -7.73 11.148 0.628 1 98.06 102 MET A CA 1
ATOM 756 C C . MET A 1 102 ? -8.141 12.203 -0.391 1 98.06 102 MET A C 1
ATOM 758 O O . MET A 1 102 ? -7.32 13.016 -0.822 1 98.06 102 MET A O 1
ATOM 762 N N . ASP A 1 103 ? -9.398 12.18 -0.774 1 97.12 103 ASP A N 1
ATOM 763 C CA . ASP A 1 103 ? -9.977 13.211 -1.634 1 97.12 103 ASP A CA 1
ATOM 764 C C . ASP A 1 103 ? -10.727 14.25 -0.812 1 97.12 103 ASP A C 1
ATOM 766 O O . ASP A 1 103 ? -11.789 13.961 -0.251 1 97.12 103 ASP A O 1
ATOM 770 N N . HIS A 1 104 ? -10.211 15.391 -0.76 1 98.25 104 HIS A N 1
ATOM 771 C CA . HIS A 1 104 ? -10.805 16.484 0.007 1 98.25 104 HIS A CA 1
ATOM 772 C C . HIS A 1 104 ? -10.484 17.828 -0.622 1 98.25 104 HIS A C 1
ATOM 774 O O . HIS A 1 104 ? -9.359 18.062 -1.067 1 98.25 104 HIS A O 1
ATOM 780 N N . PRO A 1 105 ? -11.445 18.703 -0.661 1 97.75 105 PRO A N 1
ATOM 781 C CA . PRO A 1 105 ? -11.234 19.984 -1.335 1 97.75 105 PRO A CA 1
ATOM 782 C C . PRO A 1 105 ? -10.25 20.891 -0.598 1 97.75 105 PRO A C 1
ATOM 784 O O . PRO A 1 105 ? -9.57 21.703 -1.223 1 97.75 105 PRO A O 1
ATOM 787 N N . ARG A 1 106 ? -10.125 20.75 0.624 1 98.06 106 ARG A N 1
ATOM 788 C CA . ARG A 1 106 ? -9.297 21.672 1.396 1 98.06 106 ARG A CA 1
ATOM 789 C C . ARG A 1 106 ? -8.047 20.984 1.914 1 98.06 106 ARG A C 1
ATOM 791 O O . ARG A 1 106 ? -6.988 21.609 2.037 1 98.06 106 ARG A O 1
ATOM 798 N N . TYR A 1 107 ? -8.086 19.734 2.25 1 98.38 107 TYR A N 1
ATOM 799 C CA . TYR A 1 107 ? -6.973 19.109 2.957 1 98.38 107 TYR A CA 1
ATOM 800 C C . TYR A 1 107 ? -6.348 18 2.123 1 98.38 107 TYR A C 1
ATOM 802 O O . TYR A 1 107 ? -7.055 17.281 1.408 1 98.38 107 TYR A O 1
ATOM 810 N N . ASP A 1 108 ? -5.02 17.844 2.273 1 98.19 108 ASP A N 1
ATOM 811 C CA . ASP A 1 108 ? -4.289 16.641 1.935 1 98.19 108 ASP A CA 1
ATOM 812 C C . ASP A 1 108 ? -3.652 16.016 3.176 1 98.19 108 ASP A C 1
ATOM 814 O O . ASP A 1 108 ? -3.223 16.719 4.082 1 98.19 108 ASP A O 1
ATOM 818 N N . VAL A 1 109 ? -3.666 14.711 3.232 1 98.31 109 VAL A N 1
ATOM 819 C CA . VAL A 1 109 ? -3.008 13.961 4.297 1 98.31 109 VAL A CA 1
ATOM 820 C C . VAL A 1 109 ? -2.217 12.805 3.697 1 98.31 109 VAL A C 1
ATOM 822 O O . VAL A 1 109 ? -2.689 12.133 2.777 1 98.31 109 VAL A O 1
ATOM 825 N N . TRP A 1 110 ? -1.021 12.594 4.188 1 98.06 110 TRP A N 1
ATOM 826 C CA . TRP A 1 110 ? -0.295 11.406 3.738 1 98.06 110 TRP A CA 1
ATOM 827 C C . TRP A 1 110 ? 0.655 10.914 4.824 1 98.06 110 TRP A C 1
ATOM 829 O O . TRP A 1 110 ? 1.079 11.68 5.688 1 98.06 110 TRP A O 1
ATOM 839 N N . ALA A 1 111 ? 0.952 9.633 4.82 1 98.06 111 ALA A N 1
ATOM 840 C CA . ALA A 1 111 ? 1.862 8.984 5.758 1 98.06 111 ALA A CA 1
ATOM 841 C C . ALA A 1 111 ? 3.309 9.383 5.484 1 98.06 111 ALA A C 1
ATOM 843 O O . ALA A 1 111 ? 3.686 9.633 4.336 1 98.06 111 ALA A O 1
ATOM 844 N N . LEU A 1 112 ? 4.07 9.391 6.555 1 96.5 112 LEU A N 1
ATOM 845 C CA . LEU A 1 112 ? 5.488 9.688 6.398 1 96.5 112 LEU A CA 1
ATOM 846 C C . LEU A 1 112 ? 6.344 8.516 6.859 1 96.5 112 LEU A C 1
ATOM 848 O O . LEU A 1 112 ? 7.137 7.973 6.082 1 96.5 112 LEU A O 1
ATOM 852 N N . ARG A 1 113 ? 6.18 8.133 8.094 1 96.56 113 ARG A N 1
ATOM 853 C CA . ARG A 1 113 ? 7.02 7.082 8.664 1 96.56 113 ARG A CA 1
ATOM 854 C C . ARG A 1 113 ? 6.383 6.492 9.922 1 96.56 113 ARG A C 1
ATOM 856 O O . ARG A 1 113 ? 5.512 7.117 10.531 1 96.56 113 ARG A O 1
ATOM 863 N N . CYS A 1 114 ? 6.914 5.348 10.344 1 97.69 114 CYS A N 1
ATOM 864 C CA . CYS A 1 114 ? 6.543 4.789 11.641 1 97.69 114 CYS A CA 1
ATOM 865 C C . CYS A 1 114 ? 7.523 5.227 12.719 1 97.69 114 CYS A C 1
ATOM 867 O O . CYS A 1 114 ? 8.641 5.645 12.414 1 97.69 114 CYS A O 1
ATOM 869 N N . THR A 1 115 ? 6.984 5.148 13.906 1 96 115 THR A N 1
ATOM 870 C CA . THR A 1 115 ? 7.832 5.465 15.047 1 96 115 THR A CA 1
ATOM 871 C C . THR A 1 115 ? 8.008 4.242 15.945 1 96 115 THR A C 1
ATOM 873 O O . THR A 1 115 ? 7.098 3.42 16.062 1 96 115 THR A O 1
ATOM 876 N N . SER A 1 116 ? 9.25 3.914 16.312 1 82 116 SER A N 1
ATOM 877 C CA . SER A 1 116 ? 9.539 2.85 17.281 1 82 116 SER A CA 1
ATOM 878 C C . SER A 1 116 ? 9.625 3.393 18.703 1 82 116 SER A C 1
ATOM 880 O O . SER A 1 116 ? 10 4.551 18.906 1 82 116 SER A O 1
ATOM 882 N N . ALA A 1 117 ? 8.906 2.602 19.609 1 64.25 117 ALA A N 1
ATOM 883 C CA . ALA A 1 117 ? 9.031 2.961 21.016 1 64.25 117 ALA A CA 1
ATOM 884 C C . ALA A 1 117 ? 10.492 2.91 21.469 1 64.25 117 ALA A C 1
ATOM 886 O O . ALA A 1 117 ? 11.289 2.146 20.922 1 64.25 117 ALA A O 1
ATOM 887 N N . MET B 1 1 ? 38.688 45.938 5.082 1 49.06 1 MET B N 1
ATOM 888 C CA . MET B 1 1 ? 38.375 44.625 4.508 1 49.06 1 MET B CA 1
ATOM 889 C C . MET B 1 1 ? 37.094 44.062 5.125 1 49.06 1 MET B C 1
ATOM 891 O O . MET B 1 1 ? 37.062 43.75 6.309 1 49.06 1 MET B O 1
ATOM 895 N N . ARG B 1 2 ? 35.844 44.625 4.793 1 59.84 2 ARG B N 1
ATOM 896 C CA . ARG B 1 2 ? 34.531 44.25 5.25 1 59.84 2 ARG B CA 1
ATOM 897 C C . ARG B 1 2 ? 34.219 42.781 4.93 1 59.84 2 ARG B C 1
ATOM 899 O O . ARG B 1 2 ? 34.344 42.375 3.775 1 59.84 2 ARG B O 1
ATOM 906 N N . SER B 1 3 ? 34.375 41.781 5.855 1 61.88 3 SER B N 1
ATOM 907 C CA . SER B 1 3 ? 34.062 40.375 5.75 1 61.88 3 SER B CA 1
ATOM 908 C C . SER B 1 3 ? 32.594 40.125 5.492 1 61.88 3 SER B C 1
ATOM 910 O O . SER B 1 3 ? 31.75 40.531 6.297 1 61.88 3 SER B O 1
ATOM 912 N N . PHE B 1 4 ? 32.094 40.031 4.262 1 61.62 4 PHE B N 1
ATOM 913 C CA . PHE B 1 4 ? 30.734 39.656 3.857 1 61.62 4 PHE B CA 1
ATOM 914 C C . PHE B 1 4 ? 30.422 38.25 4.297 1 61.62 4 PHE B C 1
ATOM 916 O O . PHE B 1 4 ? 31.078 37.281 3.867 1 61.62 4 PHE B O 1
ATOM 923 N N . ILE B 1 5 ? 29.766 38 5.434 1 61.69 5 ILE B N 1
ATOM 924 C CA . ILE B 1 5 ? 29.297 36.719 5.887 1 61.69 5 ILE B CA 1
ATOM 925 C C . ILE B 1 5 ? 28.109 36.25 5.039 1 61.69 5 ILE B C 1
ATOM 927 O O . ILE B 1 5 ? 27.062 36.938 5.031 1 61.69 5 ILE B O 1
ATOM 931 N N . LEU B 1 6 ? 28.203 35.438 4.004 1 61.34 6 LEU B N 1
ATOM 932 C CA . LEU B 1 6 ? 27.156 34.781 3.219 1 61.34 6 LEU B CA 1
ATOM 933 C C . LEU B 1 6 ? 26.359 33.812 4.07 1 61.34 6 LEU B C 1
ATOM 935 O O . LEU B 1 6 ? 26.922 32.812 4.547 1 61.34 6 LEU B O 1
ATOM 939 N N . THR B 1 7 ? 25.172 34.188 4.578 1 57.53 7 THR B N 1
ATOM 940 C CA . THR B 1 7 ? 24.266 33.281 5.281 1 57.53 7 THR B CA 1
ATOM 941 C C . THR B 1 7 ? 23.625 32.312 4.305 1 57.53 7 THR B C 1
ATOM 943 O O . THR B 1 7 ? 22.938 32.719 3.365 1 57.53 7 THR B O 1
ATOM 946 N N . LEU B 1 8 ? 24.062 31.094 4.094 1 57.69 8 LEU B N 1
ATOM 947 C CA . LEU B 1 8 ? 23.453 30 3.346 1 57.69 8 LEU B CA 1
ATOM 948 C C . LEU B 1 8 ? 22.109 29.609 3.957 1 57.69 8 LEU B C 1
ATOM 950 O O . LEU B 1 8 ? 22.062 29.078 5.062 1 57.69 8 LEU B O 1
ATOM 954 N N . ALA B 1 9 ? 20.938 30.219 3.566 1 53.88 9 ALA B N 1
ATOM 955 C CA . ALA B 1 9 ? 19.594 29.812 3.969 1 53.88 9 ALA B CA 1
ATOM 956 C C . ALA B 1 9 ? 19.297 28.406 3.463 1 53.88 9 ALA B C 1
ATOM 958 O O . ALA B 1 9 ? 19.156 28.188 2.256 1 53.88 9 ALA B O 1
ATOM 959 N N . LEU B 1 10 ? 19.516 27.359 4.215 1 53.75 10 LEU B N 1
ATOM 960 C CA . LEU B 1 10 ? 19.062 26.016 3.898 1 53.75 10 LEU B CA 1
ATOM 961 C C . LEU B 1 10 ? 17.547 25.953 3.814 1 53.75 10 LEU B C 1
ATOM 963 O O . LEU B 1 10 ? 16.859 26.047 4.836 1 53.75 10 LEU B O 1
ATOM 967 N N . LEU B 1 11 ? 16.812 26.281 2.748 1 50.59 11 LEU B N 1
ATOM 968 C CA . LEU B 1 11 ? 15.398 26.047 2.52 1 50.59 11 LEU B CA 1
ATOM 969 C C . LEU B 1 11 ? 15.039 24.578 2.691 1 50.59 11 LEU B C 1
ATOM 971 O O . LEU B 1 11 ? 15.453 23.734 1.886 1 50.59 11 LEU B O 1
ATOM 975 N N . ALA B 1 12 ? 14.719 24.125 3.867 1 48.34 12 ALA B N 1
ATOM 976 C CA . ALA B 1 12 ? 14.172 22.781 4.027 1 48.34 12 ALA B CA 1
ATOM 977 C C . ALA B 1 12 ? 12.93 22.578 3.164 1 48.34 12 ALA B C 1
ATOM 979 O O . ALA B 1 12 ? 11.938 23.297 3.322 1 48.34 12 ALA B O 1
ATOM 980 N N . ALA B 1 13 ? 13.016 22.094 1.926 1 51.66 13 ALA B N 1
ATOM 981 C CA . ALA B 1 13 ? 11.844 21.781 1.113 1 51.66 13 ALA B CA 1
ATOM 982 C C . ALA B 1 13 ? 10.852 20.906 1.882 1 51.66 13 ALA B C 1
ATOM 984 O O . ALA B 1 13 ? 11.258 19.969 2.566 1 51.66 13 ALA B O 1
ATOM 985 N N . PRO B 1 14 ? 9.688 21.406 2.059 1 54.12 14 PRO B N 1
ATOM 986 C CA . PRO B 1 14 ? 8.672 20.578 2.717 1 54.12 14 PRO B CA 1
ATOM 987 C C . PRO B 1 14 ? 8.609 19.156 2.152 1 54.12 14 PRO B C 1
ATOM 989 O O . PRO B 1 14 ? 8.891 18.953 0.97 1 54.12 14 PRO B O 1
ATOM 992 N N . ALA B 1 15 ? 8.773 18.203 3.014 1 61.78 15 ALA B N 1
ATOM 993 C CA . ALA B 1 15 ? 8.711 16.828 2.568 1 61.78 15 ALA B CA 1
ATOM 994 C C . ALA B 1 15 ? 7.477 16.578 1.708 1 61.78 15 ALA B C 1
ATOM 996 O O . ALA B 1 15 ? 6.359 16.5 2.221 1 61.78 15 ALA B O 1
ATOM 997 N N . ALA B 1 16 ? 7.5 17 0.494 1 73.81 16 ALA B N 1
ATOM 998 C CA . ALA B 1 16 ? 6.441 16.75 -0.482 1 73.81 16 ALA B CA 1
ATOM 999 C C . ALA B 1 16 ? 6.086 15.273 -0.553 1 73.81 16 ALA B C 1
ATOM 1001 O O . ALA B 1 16 ? 6.883 14.414 -0.165 1 73.81 16 ALA B O 1
ATOM 1002 N N . ALA B 1 17 ? 4.754 15.023 -0.75 1 80.69 17 ALA B N 1
ATOM 1003 C CA . ALA B 1 17 ? 4.277 13.656 -0.949 1 80.69 17 ALA B CA 1
ATOM 1004 C C . ALA B 1 17 ? 5.125 12.922 -1.986 1 80.69 17 ALA B C 1
ATOM 1006 O O . ALA B 1 17 ? 5.402 13.461 -3.061 1 80.69 17 ALA B O 1
ATOM 1007 N N . GLN B 1 18 ? 5.621 11.742 -1.609 1 87.12 18 GLN B N 1
ATOM 1008 C CA . GLN B 1 18 ? 6.43 10.961 -2.537 1 87.12 18 GLN B CA 1
ATOM 1009 C C . GLN B 1 18 ? 5.629 10.57 -3.775 1 87.12 18 GLN B C 1
ATOM 1011 O O . GLN B 1 18 ? 4.449 10.219 -3.676 1 87.12 18 GLN B O 1
ATOM 1016 N N . GLU B 1 19 ? 6.273 10.703 -4.938 1 91.56 19 GLU B N 1
ATOM 1017 C CA . GLU B 1 19 ? 5.637 10.367 -6.207 1 91.56 19 GLU B CA 1
ATOM 1018 C C . GLU B 1 19 ? 5.965 8.938 -6.629 1 91.56 19 GLU B C 1
ATOM 1020 O O . GLU B 1 19 ? 6.984 8.383 -6.215 1 91.56 19 GLU B O 1
ATOM 1025 N N . THR B 1 20 ? 5.039 8.398 -7.434 1 95.38 20 THR B N 1
ATOM 1026 C CA . THR B 1 20 ? 5.324 7.102 -8.031 1 95.38 20 THR B CA 1
ATOM 1027 C C . THR B 1 20 ? 5.551 7.238 -9.531 1 95.38 20 THR B C 1
ATOM 1029 O O . THR B 1 20 ? 5.133 8.219 -10.141 1 95.38 20 THR B O 1
ATOM 1032 N N . ALA B 1 21 ? 6.336 6.285 -10.102 1 95.81 21 ALA B N 1
ATOM 1033 C CA . ALA B 1 21 ? 6.5 6.121 -11.539 1 95.81 21 ALA B CA 1
ATOM 1034 C C . ALA B 1 21 ? 5.895 4.805 -12.016 1 95.81 21 ALA B C 1
ATOM 1036 O O . ALA B 1 21 ? 5.773 3.854 -11.242 1 95.81 21 ALA B O 1
ATOM 1037 N N . THR B 1 22 ? 5.457 4.797 -13.344 1 96.62 22 THR B N 1
ATOM 1038 C CA . THR B 1 22 ? 4.855 3.607 -13.938 1 96.62 22 THR B CA 1
ATOM 1039 C C . THR B 1 22 ? 5.902 2.789 -14.688 1 96.62 22 THR B C 1
ATOM 1041 O O . THR B 1 22 ? 6.68 3.338 -15.477 1 96.62 22 THR B O 1
ATOM 1044 N N . ALA B 1 23 ? 5.996 1.524 -14.414 1 97.5 23 ALA B N 1
ATOM 1045 C CA . ALA B 1 23 ? 6.883 0.608 -15.125 1 97.5 23 ALA B CA 1
ATOM 1046 C C . ALA B 1 23 ? 6.195 0.025 -16.359 1 97.5 23 ALA B C 1
ATOM 1048 O O . ALA B 1 23 ? 5.055 0.373 -16.656 1 97.5 23 ALA B O 1
ATOM 1049 N N . SER B 1 24 ? 6.941 -0.783 -17.156 1 97.69 24 SER B N 1
ATOM 1050 C CA . SER B 1 24 ? 6.375 -1.425 -18.344 1 97.69 24 SER B CA 1
ATOM 1051 C C . SER B 1 24 ? 5.559 -2.656 -17.969 1 97.69 24 SER B C 1
ATOM 1053 O O . SER B 1 24 ? 4.699 -3.096 -18.734 1 97.69 24 SER B O 1
ATOM 1055 N N . GLY B 1 25 ? 5.848 -3.256 -16.828 1 98.44 25 GLY B N 1
ATOM 1056 C CA . GLY B 1 25 ? 5.188 -4.461 -16.359 1 98.44 25 GLY B CA 1
ATOM 1057 C C . GLY B 1 25 ? 5.605 -4.855 -14.953 1 98.44 25 GLY B C 1
ATOM 1058 O O . GLY B 1 25 ? 6.184 -4.051 -14.219 1 98.44 25 GLY B O 1
ATOM 1059 N N . GLY B 1 26 ? 5.242 -6.074 -14.555 1 98.44 26 GLY B N 1
ATOM 1060 C CA . GLY B 1 26 ? 5.574 -6.555 -13.227 1 98.44 26 GLY B CA 1
ATOM 1061 C C . GLY B 1 26 ? 5.641 -8.07 -13.141 1 98.44 26 GLY B C 1
ATOM 1062 O O . GLY B 1 26 ? 5.254 -8.766 -14.078 1 98.44 26 GLY B O 1
ATOM 1063 N N . VAL B 1 27 ? 6.242 -8.469 -12.008 1 98.44 27 VAL B N 1
ATOM 1064 C CA . VAL B 1 27 ? 6.34 -9.883 -11.656 1 98.44 27 VAL B CA 1
ATOM 1065 C C . VAL B 1 27 ? 5.566 -10.148 -10.367 1 98.44 27 VAL B C 1
ATOM 1067 O O . VAL B 1 27 ? 5.703 -9.414 -9.383 1 98.44 27 VAL B O 1
ATOM 1070 N N . PHE B 1 28 ? 4.684 -11.109 -10.375 1 98.31 28 PHE B N 1
ATOM 1071 C CA . PHE B 1 28 ? 3.99 -11.586 -9.18 1 98.31 28 PHE B CA 1
ATOM 1072 C C . PHE B 1 28 ? 4.121 -13.094 -9.047 1 98.31 28 PHE B C 1
ATOM 1074 O O . PHE B 1 28 ? 4.52 -13.781 -9.992 1 98.31 28 PHE B O 1
ATOM 1081 N N . ARG B 1 29 ? 3.863 -13.562 -7.824 1 98.44 29 ARG B N 1
ATOM 1082 C CA . ARG B 1 29 ? 3.994 -14.977 -7.508 1 98.44 29 ARG B CA 1
ATOM 1083 C C . ARG B 1 29 ? 2.641 -15.586 -7.156 1 98.44 29 ARG B C 1
ATOM 1085 O O . ARG B 1 29 ? 1.812 -14.938 -6.512 1 98.44 29 ARG B O 1
ATOM 1092 N N . VAL B 1 30 ? 2.441 -16.828 -7.582 1 98.56 30 VAL B N 1
ATOM 1093 C CA . VAL B 1 30 ? 1.24 -17.609 -7.293 1 98.56 30 VAL B CA 1
ATOM 1094 C C . VAL B 1 30 ? 1.617 -18.891 -6.547 1 98.56 30 VAL B C 1
ATOM 1096 O O . VAL B 1 30 ? 2.551 -19.594 -6.938 1 98.56 30 VAL B O 1
ATOM 1099 N N . LEU B 1 31 ? 0.965 -19.109 -5.426 1 98.19 31 LEU B N 1
ATOM 1100 C CA . LEU B 1 31 ? 1.078 -20.359 -4.676 1 98.19 31 LEU B CA 1
ATOM 1101 C C . LEU B 1 31 ? -0.219 -21.156 -4.746 1 98.19 31 LEU B C 1
ATOM 1103 O O . LEU B 1 31 ? -1.291 -20.625 -4.43 1 98.19 31 LEU B O 1
ATOM 1107 N N . ASP B 1 32 ? -0.185 -22.359 -5.215 1 98.12 32 ASP B N 1
ATOM 1108 C CA . ASP B 1 32 ? -1.271 -23.328 -5.074 1 98.12 32 ASP B CA 1
ATOM 1109 C C . ASP B 1 32 ? -1.143 -24.109 -3.77 1 98.12 32 ASP B C 1
ATOM 1111 O O . ASP B 1 32 ? -0.313 -25.016 -3.662 1 98.12 32 ASP B O 1
ATOM 1115 N N . LYS B 1 33 ? -2.027 -23.859 -2.883 1 97.75 33 LYS B N 1
ATOM 1116 C CA . LYS B 1 33 ? -1.925 -24.406 -1.531 1 97.75 33 LYS B CA 1
ATOM 1117 C C . LYS B 1 33 ? -2.248 -25.891 -1.514 1 97.75 33 LYS B C 1
ATOM 1119 O O . LYS B 1 33 ? -1.897 -26.594 -0.564 1 97.75 33 LYS B O 1
ATOM 1124 N N . THR B 1 34 ? -2.934 -26.328 -2.457 1 97.81 34 THR B N 1
ATOM 1125 C CA . THR B 1 34 ? -3.281 -27.75 -2.529 1 97.81 34 THR B CA 1
ATOM 1126 C C . THR B 1 34 ? -2.07 -28.578 -2.938 1 97.81 34 THR B C 1
ATOM 1128 O O . THR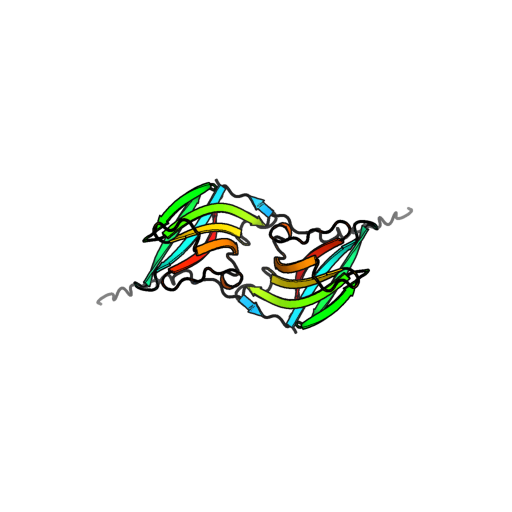 B 1 34 ? -1.832 -29.656 -2.379 1 97.81 34 THR B O 1
ATOM 1131 N N . THR B 1 35 ? -1.205 -28.094 -3.756 1 97.31 35 THR B N 1
ATOM 1132 C CA . THR B 1 35 ? -0.093 -28.859 -4.293 1 97.31 35 THR B CA 1
ATOM 1133 C C . THR B 1 35 ? 1.235 -28.375 -3.729 1 97.31 35 THR B C 1
ATOM 1135 O O . THR B 1 35 ? 2.24 -29.078 -3.771 1 97.31 35 THR B O 1
ATOM 1138 N N . GLY B 1 36 ? 1.249 -27.125 -3.334 1 96.56 36 GLY B N 1
ATOM 1139 C CA . GLY B 1 36 ? 2.486 -26.484 -2.902 1 96.56 36 GLY B CA 1
ATOM 1140 C C . GLY B 1 36 ? 3.266 -25.859 -4.043 1 96.56 36 GLY B C 1
ATOM 1141 O O . GLY B 1 36 ? 4.34 -25.297 -3.83 1 96.56 36 GLY B O 1
ATOM 1142 N N . ALA B 1 37 ? 2.738 -25.984 -5.285 1 96.31 37 ALA B N 1
ATOM 1143 C CA . ALA B 1 37 ? 3.422 -25.438 -6.449 1 96.31 37 ALA B CA 1
ATOM 1144 C C . ALA B 1 37 ? 3.514 -23.906 -6.359 1 96.31 37 ALA B C 1
ATOM 1146 O O . ALA B 1 37 ? 2.555 -23.25 -5.961 1 96.31 37 ALA B O 1
ATOM 1147 N N . ILE B 1 38 ? 4.711 -23.312 -6.734 1 97.06 38 ILE B N 1
ATOM 1148 C CA . ILE B 1 38 ? 4.949 -21.875 -6.781 1 97.06 38 ILE B CA 1
ATOM 1149 C C . ILE B 1 38 ? 5.328 -21.453 -8.203 1 97.06 38 ILE B C 1
ATOM 1151 O O . ILE B 1 38 ? 6.184 -22.078 -8.828 1 97.06 38 ILE B O 1
ATOM 1155 N N . VAL B 1 39 ? 4.715 -20.438 -8.734 1 97.44 39 VAL B N 1
ATOM 1156 C CA . VAL B 1 39 ? 5 -19.922 -10.07 1 97.44 39 VAL B CA 1
ATOM 1157 C C . VAL B 1 39 ? 5.164 -18.406 -10.023 1 97.44 39 VAL B C 1
ATOM 1159 O O . VAL B 1 39 ? 4.312 -17.703 -9.477 1 97.44 39 VAL B O 1
ATOM 1162 N N . ASP B 1 40 ? 6.281 -17.922 -10.602 1 98.06 40 ASP B N 1
ATOM 1163 C CA . ASP B 1 40 ? 6.441 -16.484 -10.836 1 98.06 40 ASP B CA 1
ATOM 1164 C C . ASP B 1 40 ? 5.961 -16.094 -12.234 1 98.06 40 ASP B C 1
ATOM 1166 O O . ASP B 1 40 ? 6.336 -16.734 -13.219 1 98.06 40 ASP B O 1
ATOM 1170 N N . VAL B 1 41 ? 5.203 -15.109 -12.305 1 98.56 41 VAL B N 1
ATOM 1171 C CA . VAL B 1 41 ? 4.629 -14.695 -13.578 1 98.56 41 VAL B CA 1
ATOM 1172 C C . VAL B 1 41 ? 5.078 -13.273 -13.906 1 98.56 41 VAL B C 1
ATOM 1174 O O . VAL B 1 41 ? 4.984 -12.375 -13.062 1 98.56 41 VAL B O 1
ATOM 1177 N N . GLU B 1 42 ? 5.559 -13.102 -15.094 1 98.56 42 GLU B N 1
ATOM 1178 C CA . GLU B 1 42 ? 5.879 -11.773 -15.602 1 98.56 42 GLU B CA 1
ATOM 1179 C C . GLU B 1 42 ? 4.879 -11.328 -16.656 1 98.56 42 GLU B C 1
ATOM 1181 O O . GLU B 1 42 ? 4.609 -12.07 -17.609 1 98.56 42 GLU B O 1
ATOM 1186 N N . LEU B 1 43 ? 4.34 -10.18 -16.469 1 98.69 43 LEU B N 1
ATOM 1187 C CA . LEU B 1 43 ? 3.395 -9.625 -17.438 1 98.69 43 LEU B CA 1
ATOM 1188 C C . LEU B 1 43 ? 3.732 -8.172 -17.75 1 98.69 43 LEU B C 1
ATOM 1190 O O . LEU B 1 43 ? 4.207 -7.438 -16.891 1 98.69 43 LEU B O 1
ATOM 1194 N N . ALA B 1 44 ? 3.439 -7.77 -19 1 98.56 44 ALA B N 1
ATOM 1195 C CA . ALA B 1 44 ? 3.359 -6.348 -19.328 1 98.56 44 ALA B CA 1
ATOM 1196 C C . ALA B 1 44 ? 2.082 -5.73 -18.766 1 98.56 44 ALA B C 1
ATOM 1198 O O . ALA B 1 44 ? 1.082 -6.422 -18.578 1 98.56 44 ALA B O 1
ATOM 1199 N N . ASN B 1 45 ? 2.166 -4.453 -18.562 1 98.69 45 ASN B N 1
ATOM 1200 C CA . ASN B 1 45 ? 0.939 -3.76 -18.188 1 98.69 45 ASN B CA 1
ATOM 1201 C C . ASN B 1 45 ? -0.171 -3.986 -19.203 1 98.69 45 ASN B C 1
ATOM 1203 O O . ASN B 1 45 ? 0.064 -3.904 -20.406 1 98.69 45 ASN B O 1
ATOM 1207 N N . GLY B 1 46 ? -1.315 -4.277 -18.703 1 98.69 46 GLY B N 1
ATOM 1208 C CA . GLY B 1 46 ? -2.459 -4.453 -19.594 1 98.69 46 GLY B CA 1
ATOM 1209 C C . GLY B 1 46 ? -2.643 -5.887 -20.047 1 98.69 46 GLY B C 1
ATOM 1210 O O . GLY B 1 46 ? -3.652 -6.223 -20.672 1 98.69 46 GLY B O 1
ATOM 1211 N N . ASP B 1 47 ? -1.716 -6.754 -19.688 1 98.81 47 ASP B N 1
ATOM 1212 C CA . ASP B 1 47 ? -1.777 -8.133 -20.156 1 98.81 47 ASP B CA 1
ATOM 1213 C C . ASP B 1 47 ? -2.379 -9.047 -19.094 1 98.81 47 ASP B C 1
ATOM 1215 O O . ASP B 1 47 ? -2.6 -8.625 -17.953 1 98.81 47 ASP B O 1
ATOM 1219 N N . SER B 1 48 ? -2.646 -10.297 -19.484 1 98.62 48 SER B N 1
ATOM 1220 C CA . SER B 1 48 ? -3.158 -11.32 -18.578 1 98.62 48 SER B CA 1
ATOM 1221 C C . SER B 1 48 ? -2.504 -12.672 -18.844 1 98.62 48 SER B C 1
ATOM 1223 O O . SER B 1 48 ? -1.892 -12.875 -19.906 1 98.62 48 SER B O 1
ATOM 1225 N N . ARG B 1 49 ? -2.594 -13.508 -17.875 1 98.44 49 ARG B N 1
ATOM 1226 C CA . ARG B 1 49 ? -2.078 -14.867 -17.953 1 98.44 49 ARG B CA 1
ATOM 1227 C C . ARG B 1 49 ? -2.953 -15.828 -17.156 1 98.44 49 ARG B C 1
ATOM 1229 O O . ARG B 1 49 ? -3.473 -15.477 -16.094 1 98.44 49 ARG B O 1
ATOM 1236 N N . ARG B 1 50 ? -3.131 -17 -17.703 1 97.94 50 ARG B N 1
ATOM 1237 C CA . ARG B 1 50 ? -3.756 -18.062 -16.938 1 97.94 50 ARG B CA 1
ATOM 1238 C C . ARG B 1 50 ? -2.721 -18.844 -16.141 1 97.94 50 ARG B C 1
ATOM 1240 O O . ARG B 1 50 ? -1.663 -19.203 -16.656 1 97.94 50 ARG B O 1
ATOM 1247 N N . VAL B 1 51 ? -2.988 -19.078 -14.93 1 98.25 51 VAL B N 1
ATOM 1248 C CA . VAL B 1 51 ? -2.193 -19.906 -14.023 1 98.25 51 VAL B CA 1
ATOM 1249 C C . VAL B 1 51 ? -3.105 -20.859 -13.258 1 98.25 51 VAL B C 1
ATOM 1251 O O . VAL B 1 51 ? -3.871 -20.438 -12.391 1 98.25 51 VAL B O 1
ATOM 1254 N N . GLY B 1 52 ? -2.941 -22.188 -13.555 1 97.5 52 GLY B N 1
ATOM 1255 C CA . GLY B 1 52 ? -3.934 -23.094 -13 1 97.5 52 GLY B CA 1
ATOM 1256 C C . GLY B 1 52 ? -5.359 -22.703 -13.336 1 97.5 52 GLY B C 1
ATOM 1257 O O . GLY B 1 52 ? -5.711 -22.547 -14.508 1 97.5 52 GLY B O 1
ATOM 1258 N N . HIS B 1 53 ? -6.164 -22.438 -12.258 1 98.06 53 HIS B N 1
ATOM 1259 C CA . HIS B 1 53 ? -7.562 -22.078 -12.469 1 98.06 53 HIS B CA 1
ATOM 1260 C C . HIS B 1 53 ? -7.773 -20.578 -12.359 1 98.06 53 HIS B C 1
ATOM 1262 O O . HIS B 1 53 ? -8.914 -20.109 -12.297 1 98.06 53 HIS B O 1
ATOM 1268 N N . LEU B 1 54 ? -6.672 -19.875 -12.312 1 98.69 54 LEU B N 1
ATOM 1269 C CA . LEU B 1 54 ? -6.758 -18.422 -12.203 1 98.69 54 LEU B CA 1
ATOM 1270 C C . LEU B 1 54 ? -6.516 -17.75 -13.555 1 98.69 54 LEU B C 1
ATOM 1272 O O . LEU B 1 54 ? -5.762 -18.281 -14.383 1 98.69 54 LEU B O 1
ATOM 1276 N N . THR B 1 55 ? -7.238 -16.719 -13.812 1 98.75 55 THR B N 1
ATOM 1277 C CA . THR B 1 55 ? -6.836 -15.711 -14.797 1 98.75 55 THR B CA 1
ATOM 1278 C C . THR B 1 55 ? -6.426 -14.414 -14.102 1 98.75 55 THR B C 1
ATOM 1280 O O . THR B 1 55 ? -7.215 -13.82 -13.367 1 98.75 55 THR B O 1
ATOM 1283 N N . ILE B 1 56 ? -5.184 -13.992 -14.344 1 98.81 56 ILE B N 1
ATOM 1284 C CA . ILE B 1 56 ? -4.641 -12.844 -13.625 1 98.81 56 ILE B CA 1
ATOM 1285 C C . ILE B 1 56 ? -4.328 -11.719 -14.609 1 98.81 56 ILE B C 1
ATOM 1287 O O . ILE B 1 56 ? -3.59 -11.922 -15.578 1 98.81 56 ILE B O 1
ATOM 1291 N N . TYR B 1 57 ? -4.945 -10.586 -14.43 1 98.81 57 TYR B N 1
ATOM 1292 C CA . TYR B 1 57 ? -4.719 -9.375 -15.211 1 98.81 57 TYR B CA 1
ATOM 1293 C C . TYR B 1 57 ? -3.857 -8.383 -14.438 1 98.81 57 TYR B C 1
ATOM 1295 O O . TYR B 1 57 ? -4.145 -8.07 -13.281 1 98.81 57 TYR B O 1
ATOM 1303 N N . LEU B 1 58 ? -2.783 -7.969 -15.125 1 98.88 58 LEU B N 1
ATOM 1304 C CA . LEU B 1 58 ? -1.995 -6.871 -14.578 1 98.88 58 LEU B CA 1
ATOM 1305 C C . LEU B 1 58 ? -2.414 -5.539 -15.195 1 98.88 58 LEU B C 1
ATOM 1307 O O . LEU B 1 58 ? -2.166 -5.297 -16.375 1 98.88 58 LEU B O 1
ATOM 1311 N N . GLY B 1 59 ? -3.061 -4.695 -14.469 1 98.75 59 GLY B N 1
ATOM 1312 C CA . GLY B 1 59 ? -3.361 -3.359 -14.953 1 98.75 59 GLY B CA 1
ATOM 1313 C C . GLY B 1 59 ? -2.127 -2.494 -15.125 1 98.75 59 GLY B C 1
ATOM 1314 O O . GLY B 1 59 ? -1.815 -2.064 -16.234 1 98.75 59 GLY B O 1
ATOM 1315 N N . GLU B 1 60 ? -1.425 -2.299 -13.961 1 98.25 60 GLU B N 1
ATOM 1316 C CA . GLU B 1 60 ? -0.175 -1.546 -13.992 1 98.25 60 GLU B CA 1
ATOM 1317 C C . GLU B 1 60 ? 0.707 -1.887 -12.789 1 98.25 60 GLU B C 1
ATOM 1319 O O . GLU B 1 60 ? 0.211 -2.352 -11.766 1 98.25 60 GLU B O 1
ATOM 1324 N N . CYS B 1 61 ? 1.93 -1.611 -13.016 1 98.38 61 CYS B N 1
ATOM 1325 C CA . CYS B 1 61 ? 2.924 -1.654 -11.953 1 98.38 61 CYS B CA 1
ATOM 1326 C C . CYS B 1 61 ? 3.562 -0.286 -11.742 1 98.38 61 CYS B C 1
ATOM 1328 O O . CYS B 1 61 ? 4.062 0.319 -12.695 1 98.38 61 CYS B O 1
ATOM 1330 N N . ARG B 1 62 ? 3.561 0.193 -10.5 1 97.56 62 ARG B N 1
ATOM 1331 C CA . ARG B 1 62 ? 4.207 1.451 -10.133 1 97.56 62 ARG B CA 1
ATOM 1332 C C . ARG B 1 62 ? 5.281 1.229 -9.07 1 97.56 62 ARG B C 1
ATOM 1334 O O . ARG B 1 62 ? 5.227 0.253 -8.328 1 97.56 62 ARG B O 1
ATOM 1341 N N . PHE B 1 63 ? 6.18 2.096 -9.031 1 96.12 63 PHE B N 1
ATOM 1342 C CA . PHE B 1 63 ? 7.258 2.08 -8.047 1 96.12 63 PHE B CA 1
ATOM 1343 C C . PHE B 1 63 ? 7.586 3.494 -7.582 1 96.12 63 PHE B C 1
ATOM 1345 O O . PHE B 1 63 ? 7.242 4.469 -8.258 1 96.12 63 PHE B O 1
ATOM 1352 N N . PRO B 1 64 ? 8.156 3.621 -6.34 1 93.56 64 PRO B N 1
ATOM 1353 C CA . PRO B 1 64 ? 8.547 4.965 -5.922 1 93.56 64 PRO B CA 1
ATOM 1354 C C . PRO B 1 64 ? 9.539 5.617 -6.883 1 93.56 64 PRO B C 1
ATOM 1356 O O . PRO B 1 64 ? 10.602 5.055 -7.148 1 93.56 64 PRO B O 1
ATOM 1359 N N . ALA B 1 65 ? 9.219 6.785 -7.289 1 92.62 65 ALA B N 1
ATOM 1360 C CA . ALA B 1 65 ? 10 7.453 -8.328 1 92.62 65 ALA B CA 1
ATOM 1361 C C . ALA B 1 65 ? 11.438 7.668 -7.871 1 92.62 65 ALA B C 1
ATOM 1363 O O . ALA B 1 65 ? 12.367 7.594 -8.68 1 92.62 65 ALA B O 1
ATOM 1364 N N . ALA B 1 66 ? 11.547 7.867 -6.625 1 87.81 66 ALA B N 1
ATOM 1365 C CA . ALA B 1 66 ? 12.867 8.188 -6.098 1 87.81 66 ALA B CA 1
ATOM 1366 C C . ALA B 1 66 ? 13.664 6.918 -5.805 1 87.81 66 ALA B C 1
ATOM 1368 O O . ALA B 1 66 ? 14.852 6.98 -5.488 1 87.81 66 ALA B O 1
ATOM 1369 N N . ASN B 1 67 ? 13.031 5.785 -5.895 1 86 67 ASN B N 1
ATOM 1370 C CA . ASN B 1 67 ? 13.68 4.52 -5.582 1 86 67 ASN B CA 1
ATOM 1371 C C . ASN B 1 67 ? 13.023 3.354 -6.32 1 86 67 ASN B C 1
ATOM 1373 O O . ASN B 1 67 ? 12.227 2.619 -5.738 1 86 67 ASN B O 1
ATOM 1377 N N . ALA B 1 68 ? 13.508 3.07 -7.461 1 80.31 68 ALA B N 1
ATOM 1378 C CA . ALA B 1 68 ? 12.859 2.109 -8.344 1 80.31 68 ALA B CA 1
ATOM 1379 C C . ALA B 1 68 ? 12.922 0.699 -7.762 1 80.31 68 ALA B C 1
ATOM 1381 O O . ALA B 1 68 ? 12.039 -0.125 -8.023 1 80.31 68 ALA B O 1
ATOM 1382 N N . SER B 1 69 ? 13.898 0.405 -6.988 1 81.31 69 SER B N 1
ATOM 1383 C CA . SER B 1 69 ? 14.039 -0.939 -6.438 1 81.31 69 SER B CA 1
ATOM 1384 C C . SER B 1 69 ? 13.469 -1.021 -5.027 1 81.31 69 SER B C 1
ATOM 1386 O O . SER B 1 69 ? 13.555 -2.066 -4.379 1 81.31 69 SER B O 1
ATOM 1388 N N . GLY B 1 70 ? 12.906 0.017 -4.578 1 82.94 70 GLY B N 1
ATOM 1389 C CA . GLY B 1 70 ? 12.492 0.097 -3.189 1 82.94 70 GLY B CA 1
ATOM 1390 C C . GLY B 1 70 ? 11.219 -0.679 -2.9 1 82.94 70 GLY B C 1
ATOM 1391 O O . GLY B 1 70 ? 11.016 -1.153 -1.781 1 82.94 70 GLY B O 1
ATOM 1392 N N . ASP B 1 71 ? 10.312 -0.714 -3.896 1 92.88 71 ASP B N 1
ATOM 1393 C CA . ASP B 1 71 ? 9.031 -1.396 -3.74 1 92.88 71 ASP B CA 1
ATOM 1394 C C . ASP B 1 71 ? 8.32 -1.544 -5.082 1 92.88 71 ASP B C 1
ATOM 1396 O O . ASP B 1 71 ? 8.82 -1.081 -6.109 1 92.88 71 ASP B O 1
ATOM 1400 N N . ALA B 1 72 ? 7.273 -2.285 -5.078 1 96.75 72 ALA B N 1
ATOM 1401 C CA . ALA B 1 72 ? 6.406 -2.434 -6.246 1 96.75 72 ALA B CA 1
ATOM 1402 C C . ALA B 1 72 ? 4.934 -2.436 -5.836 1 96.75 72 ALA B C 1
ATOM 1404 O O . ALA B 1 72 ? 4.559 -3.072 -4.848 1 96.75 72 ALA B O 1
ATOM 1405 N N . PHE B 1 73 ? 4.176 -1.724 -6.559 1 98.12 73 PHE B N 1
ATOM 1406 C CA . PHE B 1 73 ? 2.727 -1.655 -6.414 1 98.12 73 PHE B CA 1
ATOM 1407 C C . PHE B 1 73 ? 2.031 -2.17 -7.668 1 98.12 73 PHE B C 1
ATOM 1409 O O . PHE B 1 73 ? 2.168 -1.585 -8.742 1 98.12 73 PHE B O 1
ATOM 1416 N N . GLU B 1 74 ? 1.29 -3.223 -7.535 1 98.62 74 GLU B N 1
ATOM 1417 C CA . GLU B 1 74 ? 0.675 -3.836 -8.711 1 98.62 74 GLU B CA 1
ATOM 1418 C C . GLU B 1 74 ? -0.847 -3.832 -8.602 1 98.62 74 GLU B C 1
ATOM 1420 O O . GLU B 1 74 ? -1.406 -4.34 -7.625 1 98.62 74 GLU B O 1
ATOM 1425 N N . TRP B 1 75 ? -1.466 -3.246 -9.57 1 98.75 75 TRP B N 1
ATOM 1426 C CA . TRP B 1 75 ? -2.912 -3.393 -9.695 1 98.75 75 TRP B CA 1
ATOM 1427 C C . TRP B 1 75 ? -3.27 -4.723 -10.352 1 98.75 75 TRP B C 1
ATOM 1429 O O . TRP B 1 75 ? -2.996 -4.93 -11.531 1 98.75 75 TRP B O 1
ATOM 1439 N N . LEU B 1 76 ? -3.941 -5.586 -9.578 1 98.88 76 LEU B N 1
ATOM 1440 C CA . LEU B 1 76 ? -4.273 -6.906 -10.102 1 98.88 76 LEU B CA 1
ATOM 1441 C C . LEU B 1 76 ? -5.781 -7.137 -10.078 1 98.88 76 LEU B C 1
ATOM 1443 O O . LEU B 1 76 ? -6.469 -6.699 -9.156 1 98.88 76 LEU B O 1
ATOM 1447 N N . THR B 1 77 ? -6.258 -7.746 -11.086 1 98.88 77 THR B N 1
ATOM 1448 C CA . THR B 1 77 ? -7.582 -8.352 -11.148 1 98.88 77 THR B CA 1
ATOM 1449 C C . THR B 1 77 ? -7.48 -9.859 -11.359 1 98.88 77 THR B C 1
ATOM 1451 O O . THR B 1 77 ? -6.902 -10.312 -12.344 1 98.88 77 THR B O 1
ATOM 1454 N N . ILE B 1 78 ? -8.031 -10.641 -10.453 1 98.88 78 ILE B N 1
ATOM 1455 C CA . ILE B 1 78 ? -7.848 -12.086 -10.461 1 98.88 78 ILE B CA 1
ATOM 1456 C C . ILE B 1 78 ? -9.203 -12.781 -10.516 1 98.88 78 ILE B C 1
ATOM 1458 O O . ILE B 1 78 ? -10.062 -12.555 -9.664 1 98.88 78 ILE B O 1
ATOM 1462 N N . LEU B 1 79 ? -9.375 -13.555 -11.523 1 98.75 79 LEU B N 1
ATOM 1463 C CA . LEU B 1 79 ? -10.578 -14.359 -11.695 1 98.75 79 LEU B CA 1
ATOM 1464 C C . LEU B 1 79 ? -10.305 -15.82 -11.375 1 98.75 79 LEU B C 1
ATOM 1466 O O . LEU B 1 79 ? -9.164 -16.281 -11.484 1 98.75 79 LEU B O 1
ATOM 1470 N N . TYR B 1 80 ? -11.289 -16.469 -10.875 1 98.62 80 TYR B N 1
ATOM 1471 C CA . TYR B 1 80 ? -11.203 -17.891 -10.562 1 98.62 80 TYR B CA 1
ATOM 1472 C C . TYR B 1 80 ? -12.18 -18.703 -11.414 1 98.62 80 TYR B C 1
ATOM 1474 O O . TYR B 1 80 ? -13.375 -18.391 -11.445 1 98.62 80 TYR B O 1
ATOM 1482 N N . GLN B 1 81 ? -11.555 -19.625 -12.172 1 95.62 81 GLN B N 1
ATOM 1483 C CA . GLN B 1 81 ? -12.336 -20.453 -13.078 1 95.62 81 GLN B CA 1
ATOM 1484 C C . GLN B 1 81 ? -13.125 -19.594 -14.07 1 95.62 81 GLN B C 1
ATOM 1486 O O . GLN B 1 81 ? -12.578 -18.656 -14.664 1 95.62 81 GLN B O 1
ATOM 1491 N N . ASP B 1 82 ? -14.336 -19.688 -14.406 1 90.19 82 ASP B N 1
ATOM 1492 C CA . ASP B 1 82 ? -15.109 -18.953 -15.406 1 90.19 82 ASP B CA 1
ATOM 1493 C C . ASP B 1 82 ? -16.125 -18.031 -14.742 1 90.19 82 ASP B C 1
ATOM 1495 O O . ASP B 1 82 ? -17.141 -17.688 -15.336 1 90.19 82 ASP B O 1
ATOM 1499 N N . GLU B 1 83 ? -15.742 -17.75 -13.57 1 94.25 83 GLU B N 1
ATOM 1500 C CA . GLU B 1 83 ? -16.625 -16.812 -12.891 1 94.25 83 GLU B CA 1
ATOM 1501 C C . GLU B 1 83 ? -16.328 -15.367 -13.297 1 94.25 83 GLU B C 1
ATOM 1503 O O . GLU B 1 83 ? -15.164 -14.953 -13.32 1 94.25 83 GLU B O 1
ATOM 1508 N N . PRO B 1 84 ? -17.375 -14.594 -13.625 1 94.62 84 PRO B N 1
ATOM 1509 C CA . PRO B 1 84 ? -17.172 -13.234 -14.133 1 94.62 84 PRO B CA 1
ATOM 1510 C C . PRO B 1 84 ? -16.75 -12.258 -13.039 1 94.62 84 PRO B C 1
ATOM 1512 O O . PRO B 1 84 ? -16.062 -11.266 -13.328 1 94.62 84 PRO B O 1
ATOM 1515 N N . ASP B 1 85 ? -17.109 -12.57 -11.75 1 97.69 85 ASP B N 1
ATOM 1516 C CA . ASP B 1 85 ? -16.719 -11.695 -10.656 1 97.69 85 ASP B CA 1
ATOM 1517 C C . ASP B 1 85 ? -15.297 -12.008 -10.188 1 97.69 85 ASP B C 1
ATOM 1519 O O . ASP B 1 85 ? -14.977 -13.164 -9.891 1 97.69 85 ASP B O 1
ATOM 1523 N N . PRO B 1 86 ? -14.555 -11.047 -10.07 1 98.62 86 PRO B N 1
ATOM 1524 C CA . PRO B 1 86 ? -13.195 -11.312 -9.617 1 98.62 86 PRO B CA 1
ATOM 1525 C C . PRO B 1 86 ? -13.133 -11.758 -8.156 1 98.62 86 PRO B C 1
ATOM 1527 O O . PRO B 1 86 ? -13.906 -11.266 -7.328 1 98.62 86 PRO B O 1
ATOM 1530 N N . VAL B 1 87 ? -12.211 -12.656 -7.84 1 98.69 87 VAL B N 1
ATOM 1531 C CA . VAL B 1 87 ? -11.977 -13.07 -6.457 1 98.69 87 VAL B CA 1
ATOM 1532 C C . VAL B 1 87 ? -11.055 -12.07 -5.77 1 98.69 87 VAL B C 1
ATOM 1534 O O . VAL B 1 87 ? -10.938 -12.07 -4.543 1 98.69 87 VAL B O 1
ATOM 1537 N N . PHE B 1 88 ? -10.391 -11.258 -6.5 1 98.69 88 PHE B N 1
ATOM 1538 C CA . PHE B 1 88 ? -9.57 -10.164 -5.988 1 98.69 88 PHE B CA 1
ATOM 1539 C C . PHE B 1 88 ? -9.445 -9.047 -7.02 1 98.69 88 PHE B C 1
ATOM 1541 O O . PHE B 1 88 ? -9.289 -9.312 -8.211 1 98.69 88 PHE B O 1
ATOM 1548 N N . GLN B 1 89 ? -9.461 -7.82 -6.602 1 98.31 89 GLN B N 1
ATOM 1549 C CA . GLN B 1 89 ? -9.133 -6.652 -7.414 1 98.31 89 GLN B CA 1
ATOM 1550 C C . GLN B 1 89 ? -8.57 -5.523 -6.551 1 98.31 89 GLN B C 1
ATOM 1552 O O . GLN B 1 89 ? -9.227 -5.07 -5.613 1 98.31 89 GLN B O 1
ATOM 1557 N N . GLY B 1 90 ? -7.469 -5.109 -6.805 1 97.69 90 GLY B N 1
ATOM 1558 C CA . GLY B 1 90 ? -6.879 -4.023 -6.039 1 97.69 90 GLY B CA 1
ATOM 1559 C C . GLY B 1 90 ? -5.371 -3.949 -6.172 1 97.69 90 GLY B C 1
ATOM 1560 O O . GLY B 1 90 ? -4.773 -4.695 -6.949 1 97.69 90 GLY B O 1
ATOM 1561 N N . TRP B 1 91 ? -4.852 -2.975 -5.43 1 97.81 91 TRP B N 1
ATOM 1562 C CA . TRP B 1 91 ? -3.406 -2.799 -5.359 1 97.81 91 TRP B CA 1
ATOM 1563 C C . TRP B 1 91 ? -2.777 -3.826 -4.422 1 97.81 91 TRP B C 1
ATOM 1565 O O . TRP B 1 91 ? -3.244 -4.016 -3.297 1 97.81 91 TRP B O 1
ATOM 1575 N N . MET B 1 92 ? -1.806 -4.543 -4.867 1 98.06 92 MET B N 1
ATOM 1576 C CA . MET B 1 92 ? -0.927 -5.324 -4.004 1 98.06 92 MET B CA 1
ATOM 1577 C C . MET B 1 92 ? 0.413 -4.621 -3.811 1 98.06 92 MET B C 1
ATOM 1579 O O . MET B 1 92 ? 0.959 -4.047 -4.754 1 98.06 92 MET B O 1
ATOM 1583 N N . ILE B 1 93 ? 0.9 -4.68 -2.615 1 97.25 93 ILE B N 1
ATOM 1584 C CA . ILE B 1 93 ? 2.158 -4.043 -2.242 1 97.25 93 ILE B CA 1
ATOM 1585 C C . ILE B 1 93 ? 3.225 -5.109 -2 1 97.25 93 ILE B C 1
ATOM 1587 O O . ILE B 1 93 ? 3.092 -5.934 -1.094 1 97.25 93 ILE B O 1
ATOM 1591 N N . ALA B 1 94 ? 4.312 -5.047 -2.699 1 96.38 94 ALA B N 1
ATOM 1592 C CA . ALA B 1 94 ? 5.312 -6.113 -2.643 1 96.38 94 ALA B CA 1
ATOM 1593 C C . ALA B 1 94 ? 5.906 -6.234 -1.241 1 96.38 94 ALA B C 1
ATOM 1595 O O . ALA B 1 94 ? 6.105 -7.34 -0.738 1 96.38 94 ALA B O 1
ATOM 1596 N N . SER B 1 95 ? 6.199 -5.113 -0.632 1 94.5 95 SER B N 1
ATOM 1597 C CA . SER B 1 95 ? 6.863 -5.121 0.668 1 94.5 95 SER B CA 1
ATOM 1598 C C . SER B 1 95 ? 5.871 -5.402 1.791 1 94.5 95 SER B C 1
ATOM 1600 O O . SER B 1 95 ? 6.262 -5.562 2.949 1 94.5 95 SER B O 1
ATOM 1602 N N . ALA B 1 96 ? 4.586 -5.555 1.479 1 95.06 96 ALA B N 1
ATOM 1603 C CA . ALA B 1 96 ? 3.553 -5.812 2.48 1 95.06 96 ALA B CA 1
ATOM 1604 C C . ALA B 1 96 ? 2.381 -6.578 1.877 1 95.06 96 ALA B C 1
ATOM 1606 O O . ALA B 1 96 ? 1.246 -6.098 1.883 1 95.06 96 ALA B O 1
ATOM 1607 N N . PRO B 1 97 ? 2.572 -7.773 1.543 1 94.12 97 PRO B N 1
ATOM 1608 C CA . PRO B 1 97 ? 1.522 -8.531 0.855 1 94.12 97 PRO B CA 1
ATOM 1609 C C . PRO B 1 97 ? 0.287 -8.75 1.726 1 94.12 97 PRO B C 1
ATOM 1611 O O . PRO B 1 97 ? -0.824 -8.883 1.205 1 94.12 97 PRO B O 1
ATOM 1614 N N . ALA B 1 98 ? 0.538 -8.766 2.932 1 91.88 98 ALA B N 1
ATOM 1615 C CA . ALA B 1 98 ? -0.53 -9.094 3.873 1 91.88 98 ALA B CA 1
ATOM 1616 C C . ALA B 1 98 ? -1.498 -7.926 4.031 1 91.88 98 ALA B C 1
ATOM 1618 O O . ALA B 1 98 ? -2.598 -8.094 4.562 1 91.88 98 ALA B O 1
ATOM 1619 N N . LEU B 1 99 ? -1.122 -6.73 3.668 1 93.5 99 LEU B N 1
ATOM 1620 C CA . LEU B 1 99 ? -1.977 -5.562 3.865 1 93.5 99 LEU B CA 1
ATOM 1621 C C . LEU B 1 99 ? -3.244 -5.672 3.023 1 93.5 99 LEU B C 1
ATOM 1623 O O . LEU B 1 99 ? -4.328 -5.289 3.475 1 93.5 99 LEU B O 1
ATOM 1627 N N . ASN B 1 100 ? -3.131 -6.082 1.817 1 94.19 100 ASN B N 1
ATOM 1628 C CA . ASN B 1 100 ? -4.246 -6.27 0.897 1 94.19 100 ASN B CA 1
ATOM 1629 C C . ASN B 1 100 ? -4.145 -7.602 0.16 1 94.19 100 ASN B C 1
ATOM 1631 O O . ASN B 1 100 ? -3.988 -7.629 -1.062 1 94.19 100 ASN B O 1
ATOM 1635 N N . ALA B 1 101 ? -4.379 -8.633 0.861 1 95.94 101 ALA B N 1
ATOM 1636 C CA . ALA B 1 101 ? -4.164 -9.984 0.344 1 95.94 101 ALA B CA 1
ATOM 1637 C C . ALA B 1 101 ? -5.445 -10.547 -0.261 1 95.94 101 ALA B C 1
ATOM 1639 O O . ALA B 1 101 ? -6.547 -10.258 0.217 1 95.94 101 ALA B O 1
ATOM 1640 N N . MET B 1 102 ? -5.227 -11.32 -1.256 1 98.06 102 MET B N 1
ATOM 1641 C CA . MET B 1 102 ? -6.348 -12.102 -1.769 1 98.06 102 MET B CA 1
ATOM 1642 C C . MET B 1 102 ? -6.742 -13.203 -0.786 1 98.06 102 MET B C 1
ATOM 1644 O O . MET B 1 102 ? -5.879 -13.922 -0.278 1 98.06 102 MET B O 1
ATOM 1648 N N . ASP B 1 103 ? -8.031 -13.312 -0.522 1 97.12 103 ASP B N 1
ATOM 1649 C CA . ASP B 1 103 ? -8.57 -14.406 0.285 1 97.12 103 ASP B CA 1
ATOM 1650 C C . ASP B 1 103 ? -9.117 -15.523 -0.598 1 97.12 103 ASP B C 1
ATOM 1652 O O . ASP B 1 103 ? -10.148 -15.352 -1.257 1 97.12 103 ASP B O 1
ATOM 1656 N N . HIS B 1 104 ? -8.469 -16.609 -0.594 1 98.25 104 HIS B N 1
ATOM 1657 C CA . HIS B 1 104 ? -8.859 -17.75 -1.411 1 98.25 104 HIS B CA 1
ATOM 1658 C C . HIS B 1 104 ? -8.461 -19.062 -0.747 1 98.25 104 HIS B C 1
ATOM 1660 O O . HIS B 1 104 ? -7.363 -19.172 -0.188 1 98.25 104 HIS B O 1
ATOM 1666 N N . PRO B 1 105 ? -9.312 -20.016 -0.804 1 97.75 105 PRO B N 1
ATOM 1667 C CA . PRO B 1 105 ? -9.031 -21.281 -0.106 1 97.75 105 PRO B CA 1
ATOM 1668 C C . PRO B 1 105 ? -7.879 -22.062 -0.737 1 97.75 105 PRO B C 1
ATOM 1670 O O . PRO B 1 105 ? -7.184 -22.797 -0.045 1 97.75 105 PRO B O 1
ATOM 1673 N N . ARG B 1 106 ? -7.652 -21.906 -1.935 1 98.06 106 ARG B N 1
ATOM 1674 C CA . ARG B 1 106 ? -6.66 -22.734 -2.615 1 98.06 106 ARG B CA 1
ATOM 1675 C C . ARG B 1 106 ? -5.441 -21.891 -3.014 1 98.06 106 ARG B C 1
ATOM 1677 O O . ARG B 1 106 ? -4.316 -22.406 -3.025 1 98.06 106 ARG B O 1
ATOM 1684 N N . TYR B 1 107 ? -5.594 -20.656 -3.367 1 98.38 107 TYR B N 1
ATOM 1685 C CA . TYR B 1 107 ? -4.488 -19.922 -3.967 1 98.38 107 TYR B CA 1
ATOM 1686 C C . TYR B 1 107 ? -4.078 -18.75 -3.086 1 98.38 107 TYR B C 1
ATOM 1688 O O . TYR B 1 107 ? -4.922 -18.109 -2.449 1 98.38 107 TYR B O 1
ATOM 1696 N N . ASP B 1 108 ? -2.758 -18.453 -3.107 1 98.19 108 ASP B N 1
ATOM 1697 C CA . ASP B 1 108 ? -2.205 -17.172 -2.707 1 98.19 108 ASP B CA 1
ATOM 1698 C C . ASP B 1 108 ? -1.521 -16.469 -3.885 1 98.19 108 ASP B C 1
ATOM 1700 O O . ASP B 1 108 ? -0.929 -17.141 -4.742 1 98.19 108 ASP B O 1
ATOM 1704 N N . VAL B 1 109 ? -1.671 -15.18 -3.959 1 98.31 109 VAL B N 1
ATOM 1705 C CA . VAL B 1 109 ? -1 -14.352 -4.961 1 98.31 109 VAL B CA 1
ATOM 1706 C C . VAL B 1 109 ? -0.402 -13.117 -4.293 1 98.31 109 VAL B C 1
ATOM 1708 O O . VAL B 1 109 ? -1.032 -12.508 -3.426 1 98.31 109 VAL B O 1
ATOM 1711 N N . TRP B 1 110 ? 0.802 -12.781 -4.656 1 98 110 TRP B N 1
ATOM 1712 C CA . TRP B 1 110 ? 1.347 -11.523 -4.145 1 98 110 TRP B CA 1
ATOM 1713 C C . TRP B 1 110 ? 2.338 -10.922 -5.133 1 98 110 TRP B C 1
ATOM 1715 O O . TRP B 1 110 ? 2.928 -11.633 -5.945 1 98 110 TRP B O 1
ATOM 1725 N N . ALA B 1 111 ? 2.492 -9.625 -5.109 1 98.06 111 ALA B N 1
ATOM 1726 C CA . ALA B 1 111 ? 3.41 -8.867 -5.957 1 98.06 111 ALA B CA 1
ATOM 1727 C C . ALA B 1 111 ? 4.859 -9.102 -5.543 1 98.06 111 ALA B C 1
ATOM 1729 O O . ALA B 1 111 ? 5.148 -9.32 -4.363 1 98.06 111 ALA B O 1
ATOM 1730 N N . LEU B 1 112 ? 5.727 -9.016 -6.531 1 96.5 112 LEU B N 1
ATOM 1731 C CA . LEU B 1 112 ? 7.148 -9.148 -6.238 1 96.5 112 LEU B CA 1
ATOM 1732 C C . LEU B 1 112 ? 7.91 -7.887 -6.621 1 96.5 112 LEU B C 1
ATOM 1734 O O . LEU B 1 112 ? 8.562 -7.27 -5.777 1 96.5 112 LEU B O 1
ATOM 1738 N N . ARG B 1 113 ? 7.828 -7.527 -7.867 1 96.62 113 ARG B N 1
ATOM 1739 C CA . ARG B 1 113 ? 8.602 -6.391 -8.359 1 96.62 113 ARG B CA 1
ATOM 1740 C C . ARG B 1 113 ? 8.023 -5.867 -9.672 1 96.62 113 ARG B C 1
ATOM 1742 O O . ARG B 1 113 ? 7.289 -6.582 -10.367 1 96.62 113 ARG B O 1
ATOM 1749 N N . CYS B 1 114 ? 8.453 -4.668 -10.055 1 97.75 114 CYS B N 1
ATOM 1750 C CA . CYS B 1 114 ? 8.156 -4.145 -11.383 1 97.75 114 CYS B CA 1
ATOM 1751 C C . CYS B 1 114 ? 9.281 -4.473 -12.359 1 97.75 114 CYS B C 1
ATOM 1753 O O . CYS B 1 114 ? 10.398 -4.766 -11.945 1 97.75 114 CYS B O 1
ATOM 1755 N N . THR B 1 115 ? 8.844 -4.445 -13.594 1 96.06 115 THR B N 1
ATOM 1756 C CA . THR B 1 115 ? 9.828 -4.664 -14.648 1 96.06 115 THR B CA 1
ATOM 1757 C C . THR B 1 115 ? 9.961 -3.428 -15.531 1 96.06 115 THR B C 1
ATOM 1759 O O . THR B 1 115 ? 8.984 -2.711 -15.75 1 96.06 115 THR B O 1
ATOM 1762 N N . SER B 1 116 ? 11.188 -2.961 -15.766 1 81.69 116 SER B N 1
ATOM 1763 C CA . SER B 1 116 ? 11.453 -1.869 -16.703 1 81.69 116 SER B CA 1
ATOM 1764 C C . SER B 1 116 ? 11.758 -2.398 -18.094 1 81.69 116 SER B C 1
ATOM 1766 O O . SER B 1 116 ? 12.273 -3.506 -18.25 1 81.69 116 SER B O 1
ATOM 1768 N N . ALA B 1 117 ? 11.055 -1.703 -19.078 1 64.25 117 ALA B N 1
ATOM 1769 C CA . ALA B 1 117 ? 11.367 -2.043 -20.453 1 64.25 117 ALA B CA 1
ATOM 1770 C C . ALA B 1 117 ? 12.852 -1.831 -20.75 1 64.25 117 ALA B C 1
ATOM 1772 O O . ALA B 1 117 ? 13.5 -0.987 -20.125 1 64.25 117 ALA B O 1
#

Foldseek 3Di:
DPPPDDDPPPPPPPPPDFDKDWAQWFKKWKAFQVVRDIDIDIDGAQDWDDDPQKIKHWNTKIDGPVDQFPWIKTFIFMCGHPDPHTQDTDIAIQVCRPVRWRDDPTMGMGTHHGDHD/DPPPDDDPPPPPPPPPDFDKDWAQWFKKWKAFQVVRDIDIDIDGAQDWDDDPQKIKHWNTKIDGPVDQFPWIKTFIFMCGHPDPHTQDTDIAIQVCRPVRWRDDDTMGMGTHHGDHD

Solvent-accessible surface area (backbone atoms only — not comparable to full-atom values): 13092 Å² total; per-residue (Å²): 134,87,81,82,80,81,80,82,79,80,77,76,70,72,86,64,80,41,52,64,37,78,47,49,8,30,33,32,38,40,35,36,66,85,78,65,50,74,48,78,43,77,44,46,46,70,34,71,48,76,54,92,59,31,40,41,31,35,58,41,17,32,22,26,59,91,35,67,85,72,41,18,37,33,33,36,40,30,26,51,65,90,45,89,64,60,65,33,73,46,63,24,35,18,56,34,29,76,80,55,51,56,78,52,96,48,46,43,59,41,41,59,37,59,34,77,121,134,88,82,80,81,81,81,81,78,79,78,77,71,73,87,64,81,42,50,64,36,77,45,50,9,31,32,33,38,38,36,37,65,84,78,64,51,73,48,78,44,76,42,46,47,70,35,70,48,76,54,93,59,31,40,40,33,34,59,42,18,32,22,26,59,91,36,68,86,70,40,18,38,31,33,36,39,30,25,51,66,89,45,89,65,59,65,34,72,47,66,26,35,17,56,33,30,73,80,54,52,57,78,52,95,48,47,44,59,42,41,59,38,59,34,78,122